Protein AF-0000000069814957 (afdb_homodimer)

Secondary structure (DSSP, 8-state):
---EEE-HHHHHHHHHHHHHSTTS-EEEEEEEEEETTEEEEEEEEEEEESS----HHHHHHHHHHHHHHHHHT-EEEEEEEE-SSTT-----HHHHHHHHHHHHHHS--EEEEE-HHHHTTTTTTTEEEEEEETTEEEEE--/---EEE-HHHHHHHHHHHHHSTTS-EEEEEEEEEETTEEEEEEEEEEEESS----HHHHHHHHHHHHHHHHHT-EEEEEEEE-SSTT-----HHHHHHHHHHHHHHS--EEEEE-HHHHTTTTSTTEEEEEEETTEEEEE--

Solvent-accessible surface area (backbone atoms only — not comparable to full-atom values): 15023 Å² total; per-residue (Å²): 129,65,53,76,44,61,32,48,43,23,51,18,52,51,44,34,53,44,53,74,36,70,80,30,18,36,34,30,38,27,27,26,46,75,54,94,74,23,35,38,33,56,35,60,45,82,71,53,69,41,87,83,64,93,34,73,62,49,53,52,48,51,52,54,48,47,60,57,25,55,76,69,76,37,34,61,34,29,31,36,36,32,49,48,48,56,82,43,65,69,87,48,70,61,58,50,53,52,30,48,56,40,22,75,73,57,77,31,35,29,35,36,34,36,32,56,74,40,45,75,64,67,59,57,81,36,44,45,43,29,36,69,49,99,93,36,79,38,74,56,75,125,130,64,54,76,45,59,32,49,41,22,51,16,52,50,45,34,54,45,51,76,36,71,80,31,17,36,34,31,37,27,27,23,49,76,55,95,71,23,37,36,34,55,36,58,46,81,70,53,69,41,87,82,62,94,34,74,62,49,54,52,50,52,52,53,48,47,60,57,25,54,77,69,76,38,36,61,33,29,31,35,37,33,49,51,48,57,84,43,65,68,89,47,68,62,56,50,53,53,28,49,56,39,22,74,73,54,77,30,33,30,36,36,35,37,30,55,75,40,43,75,64,69,55,60,84,36,45,44,42,27,36,70,48,97,90,37,80,39,74,57,76,128

pLDDT: mean 84.6, std 9.33, range [47.03, 95.38]

Radius of gyration: 20.23 Å; Cα contacts (8 Å, |Δi|>4): 593; chains: 2; bounding box: 37×60×47 Å

InterPro domains:
  IPR005366 ER membrane protein complex subunit 8/9 [PF03665] (4-140)
  IPR005366 ER membrane protein complex subunit 8/9 [PTHR12941] (1-139)
  IPR005366 ER membrane protein complex subunit 8/9 [cd08060] (6-138)

Structure (mmCIF, N/CA/C/O backbone):
data_AF-0000000069814957-model_v1
#
loop_
_entity.id
_entity.type
_entity.pdbx_description
1 polymer 'Neighbor of COX4'
#
loop_
_atom_site.group_PDB
_atom_site.id
_atom_site.type_symbol
_atom_site.label_atom_id
_atom_site.label_alt_id
_atom_site.label_comp_id
_atom_site.label_asym_id
_atom_site.label_entity_id
_atom_site.label_seq_id
_atom_site.pdbx_PDB_ins_code
_atom_site.Cartn_x
_atom_site.Cartn_y
_atom_site.Cartn_z
_atom_site.occupancy
_atom_site.B_iso_or_equiv
_atom_site.auth_seq_id
_atom_site.auth_comp_id
_atom_site.auth_asym_id
_atom_site.auth_atom_id
_atom_site.pdbx_PDB_model_num
ATOM 1 N N . MET A 1 1 ? 4.277 26.844 -4.023 1 64.94 1 MET A N 1
ATOM 2 C CA . MET A 1 1 ? 4.531 25.797 -3.029 1 64.94 1 MET A CA 1
ATOM 3 C C . MET A 1 1 ? 5.414 24.703 -3.604 1 64.94 1 MET A C 1
ATOM 5 O O . MET A 1 1 ? 5.363 24.422 -4.801 1 64.94 1 MET A O 1
ATOM 9 N N . ALA A 1 2 ? 6.34 24.203 -2.689 1 75 2 ALA A N 1
ATOM 10 C CA . ALA A 1 2 ? 7.277 23.188 -3.148 1 75 2 ALA A CA 1
ATOM 11 C C . ALA A 1 2 ? 6.535 21.938 -3.633 1 75 2 ALA A C 1
ATOM 13 O O . ALA A 1 2 ? 5.508 21.562 -3.068 1 75 2 ALA A O 1
ATOM 14 N N . PRO A 1 3 ? 6.957 21.406 -4.777 1 85.81 3 PRO A N 1
ATOM 15 C CA . PRO A 1 3 ? 6.387 20.125 -5.207 1 85.81 3 PRO A CA 1
ATOM 16 C C . PRO A 1 3 ? 6.48 19.047 -4.129 1 85.81 3 PRO A C 1
ATOM 18 O O . PRO A 1 3 ? 7.414 19.047 -3.324 1 85.81 3 PRO A O 1
ATOM 21 N N . VAL A 1 4 ? 5.426 18.312 -4.055 1 88.38 4 VAL A N 1
ATOM 22 C CA . VAL A 1 4 ? 5.371 17.266 -3.039 1 88.38 4 VAL A CA 1
ATOM 23 C C . VAL A 1 4 ? 5.43 15.891 -3.705 1 88.38 4 VAL A C 1
ATOM 25 O O . VAL A 1 4 ? 4.766 15.656 -4.715 1 88.38 4 VAL A O 1
ATOM 28 N N . HIS A 1 5 ? 6.301 15.062 -3.201 1 89.31 5 HIS A N 1
ATOM 29 C CA . HIS A 1 5 ? 6.41 13.68 -3.654 1 89.31 5 HIS A CA 1
ATOM 30 C C . HIS A 1 5 ? 6.113 12.703 -2.521 1 89.31 5 HIS A C 1
ATOM 32 O O . HIS A 1 5 ? 6.707 12.797 -1.444 1 89.31 5 HIS A O 1
ATOM 38 N N . LEU A 1 6 ? 5.141 11.82 -2.762 1 90.5 6 LEU A N 1
ATOM 39 C CA . LEU A 1 6 ? 4.805 10.758 -1.816 1 90.5 6 LEU A CA 1
ATOM 40 C C . LEU A 1 6 ? 5.488 9.453 -2.201 1 90.5 6 LEU A C 1
ATOM 42 O O . LEU A 1 6 ? 5.207 8.891 -3.264 1 90.5 6 LEU A O 1
ATOM 46 N N . GLU A 1 7 ? 6.305 8.969 -1.356 1 89.88 7 GLU A N 1
ATOM 47 C CA . GLU A 1 7 ? 7.008 7.723 -1.642 1 89.88 7 GLU A CA 1
ATOM 48 C C . GLU A 1 7 ? 6.094 6.52 -1.445 1 89.88 7 GLU A C 1
ATOM 50 O O . GLU A 1 7 ? 5.105 6.594 -0.708 1 89.88 7 GLU A O 1
ATOM 55 N N . SER A 1 8 ? 6.523 5.422 -2.016 1 87.69 8 SER A N 1
ATOM 56 C CA . SER A 1 8 ? 5.711 4.211 -2.051 1 87.69 8 SER A CA 1
ATOM 57 C C . SER A 1 8 ? 5.477 3.66 -0.647 1 87.69 8 SER A C 1
ATOM 59 O O . SER A 1 8 ? 4.398 3.139 -0.35 1 87.69 8 SER A O 1
ATOM 61 N N . LEU A 1 9 ? 6.5 3.738 0.172 1 90 9 LEU A N 1
ATOM 62 C CA . LEU A 1 9 ? 6.355 3.227 1.531 1 90 9 LEU A CA 1
ATOM 63 C C . LEU A 1 9 ? 5.25 3.967 2.277 1 90 9 LEU A C 1
ATOM 65 O O . LEU A 1 9 ? 4.379 3.342 2.883 1 90 9 LEU A O 1
ATOM 69 N N . ALA A 1 10 ? 5.332 5.242 2.27 1 91.88 10 ALA A N 1
ATOM 70 C CA . AL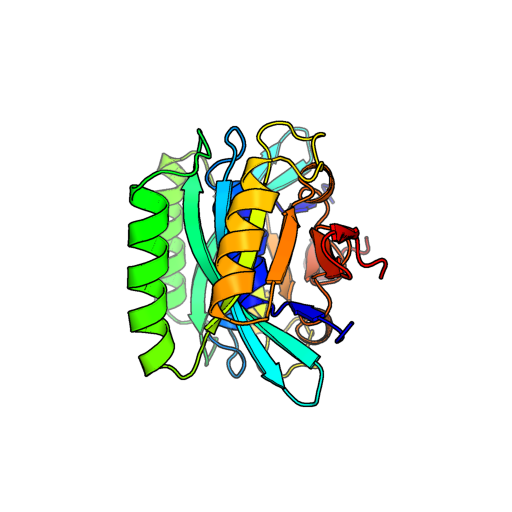A A 1 10 ? 4.301 6.055 2.914 1 91.88 10 ALA A CA 1
ATOM 71 C C . ALA A 1 10 ? 2.926 5.773 2.314 1 91.88 10 ALA A C 1
ATOM 73 O O . ALA A 1 10 ? 1.948 5.59 3.043 1 91.88 10 ALA A O 1
ATOM 74 N N . PHE A 1 11 ? 2.891 5.75 1.042 1 90.44 11 PHE A N 1
ATOM 75 C CA . PHE A 1 11 ? 1.66 5.453 0.317 1 90.44 11 PHE A CA 1
ATOM 76 C C . PHE A 1 11 ? 1.062 4.133 0.781 1 90.44 11 PHE A C 1
ATOM 78 O O . PHE A 1 11 ? -0.113 4.07 1.15 1 90.44 11 PHE A O 1
ATOM 85 N N . ALA A 1 12 ? 1.837 3.086 0.762 1 90.62 12 ALA A N 1
ATOM 86 C CA . ALA A 1 12 ? 1.376 1.743 1.105 1 90.62 12 ALA A CA 1
ATOM 87 C C . ALA A 1 12 ? 0.891 1.683 2.551 1 90.62 12 ALA A C 1
ATOM 89 O O . ALA A 1 12 ? -0.114 1.032 2.848 1 90.62 12 ALA A O 1
ATOM 90 N N . LYS A 1 13 ? 1.58 2.303 3.457 1 92.88 13 LYS A N 1
ATOM 91 C CA . LYS A 1 13 ? 1.188 2.307 4.863 1 92.88 13 LYS A CA 1
ATOM 92 C C . LYS A 1 13 ? -0.167 2.982 5.055 1 92.88 13 LYS A C 1
ATOM 94 O O . LYS A 1 13 ? -0.992 2.521 5.844 1 92.88 13 LYS A O 1
ATOM 99 N N . ILE A 1 14 ? -0.386 4.043 4.328 1 93.38 14 ILE A N 1
ATOM 100 C CA . ILE A 1 14 ? -1.666 4.738 4.41 1 93.38 14 ILE A CA 1
ATOM 101 C C . ILE A 1 14 ? -2.785 3.822 3.92 1 93.38 14 ILE A C 1
ATOM 103 O O . ILE A 1 14 ? -3.793 3.639 4.609 1 93.38 14 ILE A O 1
ATOM 107 N N . ILE A 1 15 ? -2.52 3.285 2.754 1 89.94 15 ILE A N 1
ATOM 108 C CA . ILE A 1 15 ? -3.545 2.428 2.172 1 89.94 15 ILE A CA 1
ATOM 109 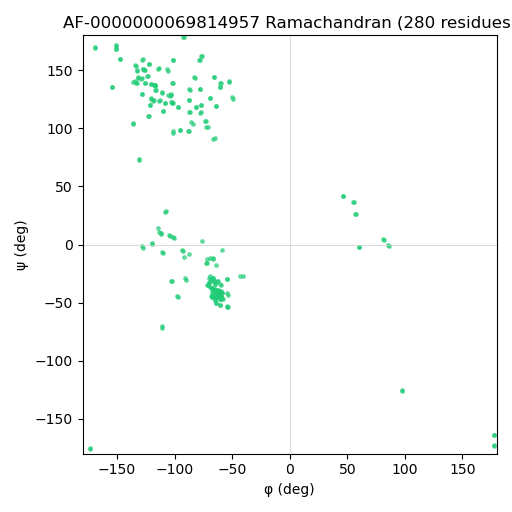C C . ILE A 1 15 ? -3.805 1.235 3.092 1 89.94 15 ILE A C 1
ATOM 111 O O . ILE A 1 15 ? -4.949 0.819 3.271 1 89.94 15 ILE A O 1
ATOM 115 N N . LEU A 1 16 ? -2.754 0.654 3.676 1 91.94 16 LEU A N 1
ATOM 116 C CA . LEU A 1 16 ? -2.893 -0.468 4.598 1 91.94 16 LEU A CA 1
ATOM 117 C C . LEU A 1 16 ? -3.74 -0.078 5.805 1 91.94 16 LEU A C 1
ATOM 119 O O . LEU A 1 16 ? -4.617 -0.837 6.223 1 91.94 16 LEU A O 1
ATOM 123 N N . HIS A 1 17 ? -3.518 1.024 6.375 1 93.75 17 HIS A N 1
ATOM 124 C CA . HIS A 1 17 ? -4.281 1.528 7.508 1 93.75 17 HIS A CA 1
ATOM 125 C C . HIS A 1 17 ? -5.758 1.686 7.156 1 93.75 17 HIS A C 1
ATOM 127 O O . HIS A 1 17 ? -6.629 1.217 7.891 1 93.75 17 HIS A O 1
ATOM 133 N N . VAL A 1 18 ? -6.023 2.287 6.004 1 90.94 18 VAL A N 1
ATOM 134 C CA . VAL A 1 18 ? -7.387 2.518 5.543 1 90.94 18 VAL A CA 1
ATOM 135 C C . VAL A 1 18 ? -8.086 1.181 5.305 1 90.94 18 VAL A C 1
ATOM 137 O O . VAL A 1 18 ? -9.25 1.011 5.668 1 90.94 18 VAL A O 1
ATOM 140 N N . SER A 1 19 ? -7.344 0.275 4.738 1 87.31 19 SER A N 1
ATOM 141 C CA . SER A 1 19 ? -7.906 -1.032 4.414 1 87.31 19 SER A CA 1
ATOM 142 C C . SER A 1 19 ? -8.188 -1.839 5.68 1 87.31 19 SER A C 1
ATOM 144 O O . SER A 1 19 ? -9.109 -2.652 5.707 1 87.31 19 SER A O 1
ATOM 146 N N . LYS A 1 20 ? -7.367 -1.646 6.676 1 89.5 20 LYS A N 1
ATOM 147 C CA . LYS A 1 20 ? -7.547 -2.346 7.945 1 89.5 20 LYS A CA 1
ATOM 148 C C . LYS A 1 20 ? -8.828 -1.896 8.648 1 89.5 20 LYS A C 1
ATOM 150 O O . LYS A 1 20 ? -9.453 -2.676 9.367 1 89.5 20 LYS A O 1
ATOM 155 N N . TYR A 1 21 ? -9.18 -0.656 8.375 1 89.88 21 TYR A N 1
ATOM 156 C CA . TYR A 1 21 ? -10.375 -0.088 8.992 1 89.88 21 TYR A CA 1
ATOM 157 C C . TYR A 1 21 ? -11.266 0.576 7.957 1 89.88 21 TYR A C 1
ATOM 159 O O . TYR A 1 21 ? -11.484 1.789 8 1 89.88 21 TYR A O 1
ATOM 167 N N . PRO A 1 22 ? -11.969 -0.203 7.109 1 83.62 22 PRO A N 1
ATOM 168 C CA . PRO A 1 22 ? -12.703 0.347 5.965 1 83.62 22 PRO A CA 1
ATOM 169 C C . PRO A 1 22 ? -13.953 1.109 6.379 1 83.62 22 PRO A C 1
ATOM 171 O O . PRO A 1 22 ? -14.461 1.94 5.621 1 83.62 22 PRO A O 1
ATOM 174 N N . HIS A 1 23 ? -14.438 0.964 7.574 1 85.94 23 HIS A N 1
ATOM 175 C CA . HIS A 1 23 ? -15.688 1.598 7.988 1 85.94 23 HIS A CA 1
ATOM 176 C C . HIS A 1 23 ? -15.43 2.68 9.031 1 85.94 23 HIS A C 1
ATOM 178 O O . HIS A 1 23 ? -16.375 3.189 9.648 1 85.94 23 HIS A O 1
ATOM 184 N N . ALA A 1 24 ? -14.18 2.969 9.211 1 89.81 24 ALA A N 1
ATOM 185 C CA . ALA A 1 24 ? -13.828 3.977 10.211 1 89.81 24 ALA A CA 1
ATOM 186 C C . ALA A 1 24 ? -12.969 5.074 9.602 1 89.81 24 ALA A C 1
ATOM 188 O O . ALA A 1 24 ? -12.281 4.855 8.602 1 89.81 24 ALA A O 1
ATOM 189 N N . ALA A 1 25 ? -13.125 6.207 10.164 1 91.94 25 ALA A N 1
ATOM 190 C CA . ALA A 1 25 ? -12.133 7.234 9.852 1 91.94 25 ALA A CA 1
ATOM 191 C C . ALA A 1 25 ? -10.758 6.848 10.391 1 91.94 25 ALA A C 1
ATOM 193 O O . ALA A 1 25 ? -10.648 6.223 11.445 1 91.94 25 ALA A O 1
ATOM 194 N N . VAL A 1 26 ? -9.68 7.164 9.695 1 93.69 26 VAL A N 1
ATOM 195 C CA . VAL A 1 26 ? -8.32 6.926 10.156 1 93.69 26 VAL A CA 1
ATOM 196 C C . VAL A 1 26 ? -7.473 8.18 9.938 1 93.69 26 VAL A C 1
ATOM 198 O O . VAL A 1 26 ? -7.797 9.016 9.086 1 93.69 26 VAL A O 1
ATOM 201 N N . ASN A 1 27 ? -6.473 8.297 10.734 1 93.62 27 ASN A N 1
ATOM 202 C CA . ASN A 1 27 ? -5.539 9.398 10.531 1 93.62 27 ASN A CA 1
ATOM 203 C C . ASN A 1 27 ? -4.133 9.031 11 1 93.62 27 ASN A C 1
ATOM 205 O O . ASN A 1 27 ? -3.932 7.992 11.625 1 93.62 27 ASN A O 1
ATOM 209 N N . GLY A 1 28 ? -3.166 9.906 10.617 1 95.06 28 GLY A N 1
ATOM 210 C CA . GLY A 1 28 ? -1.772 9.766 11.008 1 95.06 28 GLY A CA 1
ATOM 211 C C . GLY A 1 28 ? -0.913 10.945 10.602 1 95.06 28 GLY A C 1
ATOM 212 O O . GLY A 1 28 ? -1.428 11.953 10.109 1 95.06 28 GLY A O 1
ATOM 213 N N . VAL A 1 29 ? 0.324 10.75 10.875 1 94.56 29 VAL A N 1
ATOM 214 C CA . VAL A 1 29 ? 1.23 11.844 10.547 1 94.56 29 VAL A CA 1
ATOM 215 C C . VAL A 1 29 ? 2.191 11.406 9.445 1 94.56 29 VAL A C 1
ATOM 217 O O . VAL A 1 29 ? 2.492 10.219 9.312 1 94.56 29 VAL A O 1
ATOM 220 N N . LEU A 1 30 ? 2.615 12.352 8.68 1 94.19 30 LEU A N 1
ATOM 221 C CA . LEU A 1 30 ? 3.543 12.141 7.574 1 94.19 30 LEU A CA 1
ATOM 222 C C . LEU A 1 30 ? 4.957 12.555 7.965 1 94.19 30 LEU A C 1
ATOM 224 O O . LEU A 1 30 ? 5.145 13.57 8.641 1 94.19 30 LEU A O 1
ATOM 228 N N . LEU A 1 31 ? 5.918 11.758 7.562 1 93.44 31 LEU A N 1
ATOM 229 C CA . LEU A 1 31 ? 7.32 12.016 7.867 1 93.44 31 LEU A CA 1
ATOM 230 C C . LEU A 1 31 ? 8.117 12.258 6.594 1 93.44 31 LEU A C 1
ATOM 232 O O . LEU A 1 31 ? 7.969 11.531 5.609 1 93.44 31 LEU A O 1
ATOM 236 N N . GLY A 1 32 ? 8.883 13.266 6.629 1 91.44 32 GLY A N 1
ATOM 237 C CA . GLY A 1 32 ? 9.688 13.602 5.461 1 91.44 32 GLY A CA 1
ATOM 238 C C . GLY A 1 32 ? 10.508 14.859 5.641 1 91.44 32 GLY A C 1
ATOM 239 O O . GLY A 1 32 ? 10.812 15.25 6.77 1 91.44 32 GLY A O 1
ATOM 240 N N . GLY A 1 33 ? 10.961 15.344 4.438 1 86.94 33 GLY A N 1
ATOM 241 C CA . GLY A 1 33 ? 11.773 16.547 4.414 1 86.94 33 GLY A CA 1
ATOM 242 C C . GLY A 1 33 ? 11.977 17.094 3.018 1 86.94 33 GLY A C 1
ATOM 243 O O . GLY A 1 33 ? 11.547 16.5 2.033 1 86.94 33 GLY A O 1
ATOM 244 N N . ILE A 1 34 ? 12.531 18.344 3.059 1 86.31 34 ILE A N 1
ATOM 245 C CA . ILE A 1 34 ? 12.789 19.016 1.795 1 86.31 34 ILE A CA 1
ATOM 246 C C . ILE A 1 34 ? 14.094 18.516 1.188 1 86.31 34 ILE A C 1
ATOM 248 O O . ILE A 1 34 ? 15.141 18.5 1.85 1 86.31 34 ILE A O 1
ATOM 252 N N . VAL A 1 35 ? 14.047 17.938 0.063 1 87.19 35 VAL A N 1
ATOM 253 C CA . VAL A 1 35 ? 15.195 17.5 -0.719 1 87.19 35 VAL A CA 1
ATOM 254 C C . VAL A 1 35 ? 15.18 18.172 -2.086 1 87.19 35 VAL A C 1
ATOM 256 O O . VAL A 1 35 ? 14.266 17.969 -2.883 1 87.19 35 VAL A O 1
ATOM 259 N N . GLY A 1 36 ? 16.234 18.938 -2.41 1 89.62 36 GLY A N 1
ATOM 260 C CA . GLY A 1 36 ? 16.297 19.625 -3.691 1 89.62 36 GLY A CA 1
ATOM 261 C C . GLY A 1 36 ? 15.094 20.516 -3.947 1 89.62 36 GLY A C 1
ATOM 262 O O . GLY A 1 36 ? 14.539 20.531 -5.051 1 89.62 36 GLY A O 1
ATOM 263 N N . GLY A 1 37 ? 14.586 21.141 -2.957 1 86.5 37 GLY A N 1
ATOM 264 C CA . GLY A 1 37 ? 13.492 22.078 -3.107 1 86.5 37 GLY A CA 1
ATOM 265 C C . GLY A 1 37 ? 12.133 21.406 -3.186 1 86.5 37 GLY A C 1
ATOM 266 O O . GLY A 1 37 ? 11.117 22.062 -3.416 1 86.5 37 GLY A O 1
ATOM 267 N N . LYS A 1 38 ? 12.148 20.125 -3.025 1 89.31 38 LYS A N 1
ATOM 268 C CA . LYS A 1 38 ? 10.906 19.344 -3.064 1 89.31 38 LYS A CA 1
ATOM 269 C C . LYS A 1 38 ? 10.641 18.672 -1.727 1 89.31 38 LYS A C 1
ATOM 271 O O . LYS A 1 38 ? 11.562 18.141 -1.097 1 89.31 38 LYS A O 1
ATOM 276 N N . LEU A 1 39 ? 9.406 18.734 -1.313 1 88.81 39 LEU A N 1
ATOM 277 C CA . LEU A 1 39 ? 9.039 17.969 -0.133 1 88.81 39 LEU A CA 1
ATOM 278 C C . LEU A 1 39 ? 8.867 16.484 -0.482 1 88.81 39 LEU A C 1
ATOM 280 O O . LEU A 1 39 ? 8.039 16.141 -1.334 1 88.81 39 LEU A O 1
ATOM 284 N N . VAL A 1 40 ? 9.648 15.719 0.15 1 90.62 40 VAL A N 1
ATOM 285 C CA . VAL A 1 40 ? 9.555 14.273 -0.047 1 90.62 40 VAL A CA 1
ATOM 286 C C . VAL A 1 40 ? 9 13.617 1.213 1 90.62 40 VAL A C 1
ATOM 288 O O . VAL A 1 40 ? 9.609 13.703 2.283 1 90.62 40 VAL A O 1
ATOM 291 N N . ILE A 1 41 ? 7.797 13.016 1.121 1 92.31 41 ILE A N 1
ATOM 292 C CA . ILE A 1 41 ? 7.195 12.242 2.199 1 92.31 41 ILE A CA 1
ATOM 293 C C . ILE A 1 41 ? 7.676 10.797 2.125 1 92.31 41 ILE A C 1
ATOM 295 O O . ILE A 1 41 ? 7.301 10.055 1.215 1 92.31 41 ILE A O 1
ATOM 299 N N . ARG A 1 42 ? 8.398 10.383 3.084 1 90.69 42 ARG A N 1
ATOM 300 C CA . ARG A 1 42 ? 9.117 9.125 2.99 1 90.69 42 ARG A CA 1
ATOM 301 C C . ARG A 1 42 ? 8.406 8.023 3.779 1 90.69 42 ARG A C 1
ATOM 303 O O . ARG A 1 42 ? 8.516 6.844 3.441 1 90.69 42 ARG A O 1
ATOM 310 N N . ASP A 1 43 ? 7.781 8.422 4.805 1 92.75 43 ASP A N 1
ATOM 311 C CA . ASP A 1 43 ? 7.125 7.477 5.707 1 92.75 43 ASP A CA 1
ATOM 312 C C . ASP A 1 43 ? 5.914 8.117 6.383 1 92.75 43 ASP A C 1
ATOM 314 O O . ASP A 1 43 ? 5.629 9.297 6.176 1 92.75 43 ASP A O 1
ATOM 318 N N . CYS A 1 44 ? 5.16 7.309 7.07 1 94.38 44 CYS A N 1
ATOM 319 C CA . CYS A 1 44 ? 4.066 7.828 7.883 1 94.38 44 CYS A CA 1
ATOM 320 C C . CYS A 1 44 ? 3.855 6.969 9.125 1 94.38 44 CYS A C 1
ATOM 322 O O . CYS A 1 44 ? 4.379 5.855 9.211 1 94.38 44 CYS A O 1
ATOM 324 N N . ILE A 1 45 ? 3.227 7.523 10.102 1 93.56 45 ILE A N 1
ATOM 325 C CA . ILE A 1 45 ? 2.883 6.82 11.336 1 93.56 45 ILE A CA 1
ATOM 326 C C . ILE A 1 45 ? 1.372 6.867 11.555 1 93.56 45 ILE A C 1
ATOM 328 O O . ILE A 1 45 ? 0.814 7.93 11.844 1 93.56 45 ILE A O 1
ATOM 332 N N . PRO A 1 46 ? 0.712 5.742 11.422 1 93.38 46 PRO A N 1
ATOM 333 C CA . PRO A 1 46 ? -0.71 5.707 11.766 1 93.38 46 PRO A CA 1
ATOM 334 C C . PRO A 1 46 ? -0.97 6.07 13.227 1 93.38 46 PRO A C 1
ATOM 336 O O . PRO A 1 46 ? -0.216 5.66 14.117 1 93.38 46 PRO A O 1
ATOM 339 N N . LEU A 1 47 ? -2.004 6.859 13.539 1 91.31 47 LEU A N 1
ATOM 340 C CA . LEU A 1 47 ? -2.305 7.266 14.906 1 91.31 47 LEU A CA 1
ATOM 341 C C . LEU A 1 47 ? -3.596 6.617 15.398 1 91.31 47 LEU A C 1
ATOM 343 O O . LEU A 1 47 ? -3.561 5.703 16.219 1 91.31 47 LEU A O 1
ATOM 347 N N . PHE A 1 48 ? -4.754 7.117 14.82 1 88.94 48 PHE A N 1
ATOM 348 C CA . PHE A 1 48 ? -6.02 6.645 15.367 1 88.94 48 PHE A CA 1
ATOM 349 C C . PHE A 1 48 ? -6.918 6.102 14.258 1 88.94 48 PHE A C 1
ATOM 351 O O . PHE A 1 48 ? -6.68 6.359 13.078 1 88.94 48 PHE A O 1
ATOM 358 N N . HIS A 1 49 ? -7.848 5.324 14.625 1 89.81 49 HIS A N 1
ATOM 359 C CA . HIS A 1 49 ? -8.977 4.898 13.812 1 89.81 49 HIS A CA 1
ATOM 360 C C . HIS A 1 49 ? -10.297 5.105 14.547 1 89.81 49 HIS A C 1
ATOM 362 O O . HIS A 1 49 ? -10.367 4.938 15.766 1 89.81 49 HIS A O 1
ATOM 368 N N . GLY A 1 50 ? -11.32 5.512 13.781 1 81.75 50 GLY A N 1
ATOM 369 C CA . GLY A 1 50 ? -12.602 5.812 14.398 1 81.75 50 GLY A CA 1
ATOM 370 C C . GLY A 1 50 ? -12.805 7.289 14.664 1 81.75 50 GLY A C 1
ATOM 371 O O . GLY A 1 50 ? -12.664 8.117 13.758 1 81.75 50 GLY A O 1
ATOM 372 N N . CYS A 1 51 ? -13.109 7.621 15.922 1 73.38 51 CYS A N 1
ATOM 373 C CA . CYS A 1 51 ? -13.375 9.016 16.266 1 73.38 51 CYS A CA 1
ATOM 374 C C . CYS A 1 51 ? -12.086 9.828 16.266 1 73.38 51 CYS A C 1
ATOM 376 O O . CYS A 1 51 ? -11.219 9.617 17.125 1 73.38 51 CYS A O 1
ATOM 378 N N . LEU A 1 52 ? -11.984 10.641 15.211 1 71.62 52 LEU A N 1
ATOM 379 C CA . LEU A 1 52 ? -10.805 11.484 15.094 1 71.62 52 LEU A CA 1
ATOM 380 C C . LEU A 1 52 ? -10.992 12.781 15.875 1 71.62 52 LEU A C 1
ATOM 382 O O . LEU A 1 52 ? -12.016 13.461 15.734 1 71.62 52 LEU A O 1
ATOM 386 N N . THR A 1 53 ? -10.359 12.945 17.031 1 70.69 53 THR A N 1
ATOM 387 C CA . THR A 1 53 ? -10.445 14.188 17.797 1 70.69 53 THR A CA 1
ATOM 388 C C . THR A 1 53 ? -9.055 14.648 18.234 1 70.69 53 THR A C 1
ATOM 390 O O . THR A 1 53 ? -8.102 13.859 18.234 1 70.69 53 THR A O 1
ATOM 393 N N . LEU A 1 54 ? -8.992 15.992 18.203 1 69.44 54 LEU A N 1
ATOM 394 C CA . LEU A 1 54 ? -7.789 16.531 18.828 1 69.44 54 LEU A CA 1
ATOM 395 C C . LEU A 1 54 ? -7.789 16.266 20.328 1 69.44 54 LEU A C 1
ATOM 397 O O . LEU A 1 54 ? -8.562 16.875 21.062 1 69.44 54 LEU A O 1
ATOM 401 N N . THR A 1 55 ? -7.219 15.18 20.594 1 72.62 55 THR A N 1
ATOM 402 C CA . THR A 1 55 ? -7.184 14.797 22 1 72.62 55 THR A CA 1
ATOM 403 C C . THR A 1 55 ? -5.777 14.969 22.578 1 72.62 55 THR A C 1
ATOM 405 O O . THR A 1 55 ? -4.805 15.078 21.828 1 72.62 55 THR A O 1
ATOM 408 N N . PRO A 1 56 ? -5.77 15.234 23.891 1 75.19 56 PRO A N 1
ATOM 409 C CA . PRO A 1 56 ? -4.453 15.227 24.516 1 75.19 56 PRO A CA 1
ATOM 410 C C . PRO A 1 56 ? -3.578 14.07 24.062 1 75.19 56 PRO A C 1
ATOM 412 O O . PRO A 1 56 ? -2.359 14.219 23.938 1 75.19 56 PRO A O 1
ATOM 415 N N . MET A 1 57 ? -4.238 13.07 23.688 1 72 57 MET A N 1
ATOM 416 C CA . MET A 1 57 ? -3.51 11.891 23.219 1 72 57 MET A CA 1
ATOM 417 C C . MET A 1 57 ? -2.816 12.172 21.891 1 72 57 MET A C 1
ATOM 419 O O . MET A 1 57 ? -1.689 11.727 21.672 1 72 57 MET A O 1
ATOM 423 N N . LEU A 1 58 ? -3.496 12.906 21.141 1 78.31 58 LEU A N 1
ATOM 424 C CA . LEU A 1 58 ? -2.895 13.266 19.859 1 78.31 58 LEU A CA 1
ATOM 425 C C . LEU A 1 58 ? -1.676 14.164 20.062 1 78.31 58 LEU A C 1
ATOM 427 O O . LEU A 1 58 ? -0.644 13.969 19.422 1 78.31 58 LEU A O 1
ATOM 431 N N . GLU A 1 59 ? -1.833 15.047 20.969 1 81.88 59 GLU A N 1
ATOM 432 C CA . GLU A 1 59 ? -0.723 15.953 21.25 1 81.88 59 GLU A CA 1
ATOM 433 C C . GLU A 1 59 ? 0.487 15.195 21.797 1 81.88 59 GLU A C 1
ATOM 435 O O . GLU A 1 59 ? 1.623 15.469 21.406 1 81.88 59 GLU A O 1
ATOM 440 N N . VAL A 1 60 ? 0.217 14.336 22.703 1 81.62 60 VAL A N 1
ATOM 441 C CA . VAL A 1 60 ? 1.291 13.516 23.25 1 81.62 60 VAL A CA 1
ATOM 442 C C . VAL A 1 60 ? 1.921 12.68 22.141 1 81.62 60 VAL A C 1
ATOM 444 O O . VAL A 1 60 ? 3.145 12.555 22.078 1 81.62 60 VAL A O 1
ATOM 447 N N . ALA A 1 61 ? 1.044 12.156 21.328 1 83.12 61 ALA A N 1
ATOM 448 C CA . ALA A 1 61 ? 1.539 11.352 20.219 1 83.12 61 ALA A CA 1
ATOM 449 C C . ALA A 1 61 ? 2.443 12.172 19.297 1 83.12 61 ALA A C 1
ATOM 451 O O . ALA A 1 61 ? 3.527 11.719 18.922 1 83.12 61 ALA A O 1
ATOM 452 N N . LEU A 1 62 ? 2.055 13.367 19.016 1 84.88 62 LEU A N 1
ATOM 453 C CA . LEU A 1 62 ? 2.83 14.242 18.141 1 84.88 62 LEU A CA 1
ATOM 454 C C . LEU A 1 62 ? 4.191 14.555 18.766 1 84.88 62 LEU A C 1
ATOM 456 O O . LEU A 1 62 ? 5.215 14.508 18.078 1 84.88 62 LEU A O 1
ATOM 460 N N . THR A 1 63 ? 4.172 14.812 20 1 84.62 63 THR A N 1
ATOM 461 C CA . THR A 1 63 ? 5.418 15.133 20.688 1 84.62 63 THR A CA 1
ATOM 462 C C . THR A 1 63 ? 6.359 13.938 20.688 1 84.62 63 THR A C 1
ATOM 464 O O . THR A 1 63 ? 7.562 14.078 20.469 1 84.62 63 THR A O 1
ATOM 467 N N . GLN A 1 64 ? 5.824 12.805 21.031 1 85 64 GLN A N 1
ATOM 468 C CA . GLN A 1 64 ? 6.633 11.594 21.062 1 85 64 GLN A CA 1
ATOM 469 C C . GLN A 1 64 ? 7.238 11.297 19.688 1 85 64 GLN A C 1
ATOM 471 O O . GLN A 1 64 ? 8.414 10.93 19.594 1 85 64 GLN A O 1
ATOM 476 N N . ILE A 1 65 ? 6.484 11.469 18.688 1 87.25 65 ILE A N 1
ATOM 477 C CA . ILE A 1 65 ? 6.953 11.211 17.328 1 87.25 65 ILE A CA 1
ATOM 478 C C . ILE A 1 65 ? 8.031 12.234 16.953 1 87.25 65 ILE A C 1
ATOM 480 O O . ILE A 1 65 ? 9.008 11.891 16.297 1 87.25 65 ILE A O 1
ATOM 484 N N . GLU A 1 66 ? 7.828 13.414 17.391 1 85.12 66 GLU A N 1
ATOM 485 C CA . GLU A 1 66 ? 8.82 14.445 17.125 1 85.12 66 GLU A CA 1
ATOM 486 C C . GLU A 1 66 ? 10.18 14.07 17.703 1 85.12 66 GLU A C 1
ATOM 488 O O . GLU A 1 66 ? 11.211 14.25 17.062 1 85.12 66 GLU A O 1
ATOM 493 N N . VAL A 1 67 ? 10.172 13.609 18.906 1 83.75 67 VAL A N 1
ATOM 494 C CA . VAL A 1 67 ? 11.406 13.219 19.578 1 83.75 67 VAL A CA 1
ATOM 495 C C . VAL A 1 67 ? 12.07 12.07 18.812 1 83.75 67 VAL A C 1
ATOM 497 O O . VAL A 1 67 ? 13.281 12.086 18.594 1 83.75 67 VAL A O 1
ATOM 500 N N . TYR A 1 68 ? 11.289 11.148 18.406 1 79.81 68 TYR A N 1
ATOM 501 C CA . TYR A 1 68 ? 11.781 10 17.656 1 79.81 68 TYR A CA 1
ATOM 502 C C . TYR A 1 68 ? 12.359 10.43 16.312 1 79.81 68 TYR A C 1
ATOM 504 O O . TYR A 1 68 ? 13.414 9.938 15.898 1 79.81 68 TYR A O 1
ATOM 512 N N . CYS A 1 69 ? 11.672 11.297 15.578 1 82 69 CYS A N 1
ATOM 513 C CA . CYS A 1 69 ? 12.078 11.742 14.25 1 82 69 CYS A CA 1
ATOM 514 C C . CYS A 1 69 ? 13.375 12.539 14.312 1 82 69 CYS A C 1
ATOM 516 O O . CYS A 1 69 ? 14.195 12.477 13.398 1 82 69 CYS A O 1
ATOM 518 N N . ASP A 1 70 ? 13.562 13.18 15.32 1 80.69 70 ASP A N 1
ATOM 519 C CA . ASP A 1 70 ? 14.781 13.977 15.492 1 80.69 70 ASP A CA 1
ATOM 520 C C . ASP A 1 70 ? 16.016 13.094 15.43 1 80.69 70 ASP A C 1
ATOM 522 O O . ASP A 1 70 ? 17.031 13.477 14.852 1 80.69 70 ASP A O 1
ATOM 526 N N . VAL A 1 71 ? 15.891 11.953 15.906 1 79.81 71 VAL A N 1
ATOM 527 C CA . VAL A 1 71 ? 17 11.016 15.914 1 79.81 71 VAL A CA 1
ATOM 528 C C . VAL A 1 71 ? 17.328 10.578 14.484 1 79.81 71 VAL A C 1
ATOM 530 O O . VAL A 1 71 ? 18.484 10.359 14.141 1 79.81 71 VAL A O 1
ATOM 533 N N . MET A 1 72 ? 16.328 10.555 13.594 1 74.44 72 MET A N 1
ATOM 534 C CA . MET A 1 72 ? 16.5 10.055 12.227 1 74.44 72 MET A CA 1
ATOM 535 C C . MET A 1 72 ? 16.641 11.211 11.242 1 74.44 72 MET A C 1
ATOM 537 O O . MET A 1 72 ? 16.703 11 10.031 1 74.44 72 MET A O 1
ATOM 541 N N . ASN A 1 73 ? 16.719 12.406 11.742 1 78.62 73 ASN A N 1
ATOM 542 C CA . ASN A 1 73 ? 16.781 13.602 10.922 1 78.62 73 ASN A CA 1
ATOM 543 C C . ASN A 1 73 ? 15.586 13.703 9.984 1 78.62 73 ASN A C 1
ATOM 545 O O . ASN A 1 73 ? 15.727 14.07 8.82 1 78.62 73 ASN A O 1
ATOM 549 N N . TRP A 1 74 ? 14.562 13.062 10.469 1 80.5 74 TRP A N 1
ATOM 550 C CA . TRP A 1 74 ? 13.266 13.25 9.828 1 80.5 74 TRP A CA 1
ATOM 551 C C . TRP A 1 74 ? 12.398 14.227 10.625 1 80.5 74 TRP A C 1
ATOM 553 O O . TRP A 1 74 ? 12.734 14.578 11.758 1 80.5 74 TRP A O 1
ATOM 563 N N . LYS A 1 75 ? 11.383 14.82 9.938 1 88.69 75 LYS A N 1
ATOM 564 C CA . LYS A 1 75 ? 10.422 15.688 10.617 1 88.69 75 LYS A CA 1
ATOM 565 C C . LYS A 1 75 ? 8.992 15.328 10.234 1 88.69 75 LYS A C 1
ATOM 567 O O . LYS A 1 75 ? 8.75 14.797 9.148 1 88.69 75 LYS A O 1
ATOM 572 N N . ILE A 1 76 ? 8.156 15.586 11.219 1 92.12 76 ILE A N 1
ATOM 573 C CA . ILE A 1 76 ? 6.742 15.57 10.852 1 92.12 76 ILE A CA 1
ATOM 574 C C . ILE A 1 76 ? 6.461 16.688 9.836 1 92.12 76 ILE A C 1
ATOM 576 O O . ILE A 1 76 ? 6.688 17.859 10.117 1 92.12 76 ILE A O 1
ATOM 580 N N . CYS A 1 77 ? 6.023 16.266 8.727 1 92.19 77 CYS A N 1
ATOM 581 C CA . CYS A 1 77 ? 5.863 17.281 7.684 1 92.19 77 CYS A CA 1
ATOM 582 C C . CYS A 1 77 ? 4.41 17.375 7.238 1 92.19 77 CYS A C 1
ATOM 584 O O . CYS A 1 77 ? 4.078 18.188 6.359 1 92.19 77 CYS A O 1
ATOM 586 N N . GLY A 1 78 ? 3.562 16.562 7.859 1 94.31 78 GLY A N 1
ATOM 587 C CA . GLY A 1 78 ? 2.164 16.641 7.473 1 94.31 78 GLY A CA 1
ATOM 588 C C . GLY A 1 78 ? 1.282 15.641 8.195 1 94.31 78 GLY A C 1
ATOM 589 O O . GLY A 1 78 ? 1.712 15.016 9.164 1 94.31 78 GLY A O 1
ATOM 590 N N . TYR A 1 79 ? 0.045 15.688 7.664 1 95.25 79 TYR A N 1
ATOM 591 C CA . TYR A 1 79 ? -1.054 14.906 8.227 1 95.25 79 TYR A CA 1
ATOM 592 C C . TYR A 1 79 ? -1.825 14.18 7.133 1 95.25 79 TYR A C 1
ATOM 594 O O . TYR A 1 79 ? -1.963 14.695 6.02 1 95.25 79 TYR A O 1
ATOM 602 N N . TYR A 1 80 ? -2.193 12.945 7.402 1 95.31 80 TYR A N 1
ATOM 603 C CA . TYR A 1 80 ? -3.121 12.328 6.465 1 95.31 80 TYR A CA 1
ATOM 604 C C . TYR A 1 80 ? -4.395 11.875 7.176 1 95.31 80 TYR A C 1
ATOM 606 O O . TYR A 1 80 ? -4.371 11.578 8.375 1 95.31 80 TYR A O 1
ATOM 614 N N . GLN A 1 81 ? -5.484 11.789 6.352 1 94.44 81 GLN A N 1
ATOM 615 C CA . GLN A 1 81 ? -6.785 11.422 6.898 1 94.44 81 GLN A CA 1
ATOM 616 C C . GLN A 1 81 ? -7.668 10.773 5.832 1 94.44 81 GLN A C 1
ATOM 618 O O . GLN A 1 81 ? -7.672 11.203 4.68 1 94.44 81 GLN A O 1
ATOM 623 N N . ALA A 1 82 ? -8.312 9.688 6.242 1 92.81 82 ALA A N 1
ATOM 624 C CA . ALA A 1 82 ? -9.438 9.133 5.492 1 92.81 82 ALA A CA 1
ATOM 625 C C . ALA A 1 82 ? -10.742 9.258 6.281 1 92.81 82 ALA A C 1
ATOM 627 O O . ALA A 1 82 ? -10.828 8.797 7.422 1 92.81 82 ALA A O 1
ATOM 628 N N . ASN A 1 83 ? -11.672 9.875 5.68 1 89.75 83 ASN A N 1
ATOM 629 C CA . ASN A 1 83 ? -12.953 10.086 6.359 1 89.75 83 ASN A CA 1
ATOM 630 C C . ASN A 1 83 ? -13.812 8.828 6.34 1 89.75 83 ASN A C 1
ATOM 632 O O . ASN A 1 83 ? -13.617 7.953 5.496 1 89.75 83 ASN A O 1
ATOM 636 N N . GLU A 1 84 ? -14.75 8.758 7.262 1 81.5 84 GLU A N 1
ATOM 637 C CA . GLU A 1 84 ? -15.609 7.586 7.441 1 81.5 84 GLU A CA 1
ATOM 638 C C . GLU A 1 84 ? -16.438 7.316 6.191 1 81.5 84 GLU A C 1
ATOM 640 O O . GLU A 1 84 ? -16.594 6.168 5.777 1 81.5 84 GLU A O 1
ATOM 645 N N . THR A 1 85 ? -16.938 8.406 5.703 1 75.62 85 THR A N 1
ATOM 646 C CA . THR A 1 85 ? -17.812 8.211 4.559 1 75.62 85 THR A CA 1
ATOM 647 C C . THR A 1 85 ? -17.016 8.172 3.258 1 75.62 85 THR A C 1
ATOM 649 O O . THR A 1 85 ? -16.094 8.977 3.064 1 75.62 85 THR A O 1
ATOM 652 N N . LEU A 1 86 ? -17.297 7.25 2.471 1 65.38 86 LEU A N 1
ATOM 653 C CA . LEU A 1 86 ? -16.594 7.008 1.212 1 65.38 86 LEU A CA 1
ATOM 654 C C . LEU A 1 86 ? -16.594 8.258 0.341 1 65.38 86 LEU A C 1
ATOM 656 O O . LEU A 1 86 ? -15.633 8.523 -0.376 1 65.38 86 LEU A O 1
ATOM 660 N N . ASN A 1 87 ? -17.641 9.016 0.526 1 68.56 87 ASN A N 1
ATOM 661 C CA . ASN A 1 87 ? -17.766 10.141 -0.4 1 68.56 87 ASN A CA 1
ATOM 662 C C . ASN A 1 87 ? -17.375 11.453 0.261 1 68.56 87 ASN A C 1
ATOM 664 O O . ASN A 1 87 ? -17.438 12.516 -0.365 1 68.56 87 ASN A O 1
ATOM 668 N N . SER A 1 88 ? -16.891 11.273 1.395 1 75.12 88 SER A N 1
ATOM 669 C CA . SER A 1 88 ? -16.484 12.516 2.039 1 75.12 88 SER A CA 1
ATOM 670 C C . SER A 1 88 ? -14.977 12.719 1.955 1 75.12 88 SER A C 1
ATOM 672 O O . SER A 1 88 ? -14.219 12.102 2.707 1 75.12 88 SER A O 1
ATOM 674 N N . ASN A 1 89 ? -14.586 13.445 1.014 1 78.06 89 ASN A N 1
ATOM 675 C CA . ASN A 1 89 ? -13.18 13.789 0.817 1 78.06 89 ASN A CA 1
ATOM 676 C C . ASN A 1 89 ? -12.914 15.25 1.182 1 78.06 89 ASN A C 1
ATOM 678 O O . ASN A 1 89 ? -12 15.8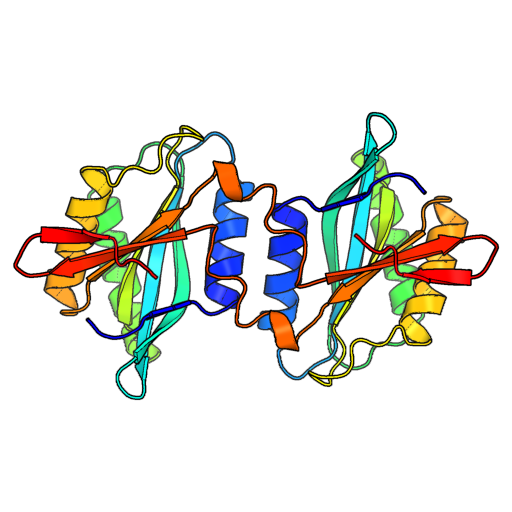67 0.635 1 78.06 89 ASN A O 1
ATOM 682 N N . GLU A 1 90 ? -13.727 15.633 2.066 1 85.06 90 GLU A N 1
ATOM 683 C CA . GLU A 1 90 ? -13.609 17.031 2.455 1 85.06 90 GLU A CA 1
ATOM 684 C C . GLU A 1 90 ? -12.516 17.234 3.5 1 85.06 90 GLU A C 1
ATOM 686 O O . GLU A 1 90 ? -12.289 16.359 4.344 1 85.06 90 GLU A O 1
ATOM 691 N N . LEU A 1 91 ? -11.875 18.297 3.4 1 90.75 91 LEU A N 1
ATOM 692 C CA . LEU A 1 91 ? -10.969 18.766 4.445 1 90.75 91 LEU A CA 1
ATOM 693 C C . LEU A 1 91 ? -11.75 19.266 5.656 1 90.75 91 LEU A C 1
ATOM 695 O O . LEU A 1 91 ? -12.289 20.375 5.641 1 90.75 91 LEU A O 1
ATOM 699 N N . ASN A 1 92 ? -11.859 18.469 6.703 1 88.25 92 ASN A N 1
ATOM 700 C CA . ASN A 1 92 ? -12.688 18.844 7.848 1 88.25 92 ASN A CA 1
ATOM 701 C C . ASN A 1 92 ? -11.875 19.578 8.914 1 88.25 92 ASN A C 1
ATOM 703 O O . ASN A 1 92 ? -10.672 19.797 8.75 1 88.25 92 ASN A O 1
ATOM 707 N N . LEU A 1 93 ? -12.57 19.984 9.977 1 87.75 93 LEU A N 1
ATOM 708 C CA . LEU A 1 93 ? -11.984 20.844 11.008 1 87.75 93 LEU A CA 1
ATOM 709 C C . LEU A 1 93 ? -10.867 20.109 11.75 1 87.75 93 LEU A C 1
ATOM 711 O O . LEU A 1 93 ? -9.859 20.703 12.109 1 87.75 93 LEU A O 1
ATOM 715 N N . VAL A 1 94 ? -11.062 18.891 11.984 1 87.19 94 VAL A N 1
ATOM 716 C CA . VAL A 1 94 ? -10.055 18.109 12.703 1 87.19 94 VAL A CA 1
ATOM 717 C C . VAL A 1 94 ? -8.742 18.109 11.914 1 87.19 94 VAL A C 1
ATOM 719 O O . VAL A 1 94 ? -7.676 18.359 12.477 1 87.19 94 VAL A O 1
ATOM 722 N N . ALA A 1 95 ? -8.867 17.859 10.656 1 91.56 95 ALA A N 1
ATOM 723 C CA . ALA A 1 95 ? -7.688 17.828 9.797 1 91.56 95 ALA A CA 1
ATOM 724 C C . ALA A 1 95 ? -6.977 19.172 9.789 1 91.56 95 ALA A C 1
ATOM 726 O O . ALA A 1 95 ? -5.75 19.234 9.906 1 91.56 95 ALA A O 1
ATOM 727 N N . THR A 1 96 ? -7.742 20.203 9.719 1 92.25 96 THR A N 1
ATOM 728 C CA . THR A 1 96 ? -7.133 21.531 9.641 1 92.25 96 THR A CA 1
ATOM 729 C C . THR A 1 96 ? -6.492 21.922 10.969 1 92.25 96 THR A C 1
ATOM 731 O O . THR A 1 96 ? -5.434 22.547 10.992 1 92.25 96 THR A O 1
ATOM 734 N N . ARG A 1 97 ? -7.066 21.531 12.062 1 90.19 97 ARG A N 1
ATOM 735 C CA . ARG A 1 97 ? -6.508 21.844 13.367 1 90.19 97 ARG A CA 1
ATOM 736 C C . ARG A 1 97 ? -5.184 21.109 13.586 1 90.19 97 ARG A C 1
ATOM 738 O O . ARG A 1 97 ? -4.219 21.703 14.078 1 90.19 97 ARG A O 1
ATOM 745 N N . ILE A 1 98 ? -5.203 19.938 13.258 1 89.81 98 ILE A N 1
ATOM 746 C CA . ILE A 1 98 ? -3.982 19.156 13.414 1 89.81 98 ILE A CA 1
ATOM 747 C C . ILE A 1 98 ? -2.914 19.656 12.453 1 89.81 98 ILE A C 1
ATOM 749 O O . ILE A 1 98 ? -1.747 19.797 12.828 1 89.81 98 ILE A O 1
ATOM 753 N N . GLY A 1 99 ? -3.342 19.922 11.203 1 92.25 99 GLY A N 1
ATOM 754 C CA . GLY A 1 99 ? -2.432 20.531 10.234 1 92.25 99 GLY A CA 1
ATOM 755 C C . GLY A 1 99 ? -1.8 21.812 10.734 1 92.25 99 GLY A C 1
ATOM 756 O O . GLY A 1 99 ? -0.6 22.031 10.555 1 92.25 99 GLY A O 1
ATOM 757 N N . ASP A 1 100 ? -2.578 22.609 11.336 1 91.38 100 ASP A N 1
ATOM 758 C CA . ASP A 1 100 ? -2.088 23.859 11.883 1 91.38 100 ASP A CA 1
ATOM 759 C C . ASP A 1 100 ? -1.027 23.625 12.953 1 91.38 100 ASP A C 1
ATOM 761 O O . ASP A 1 100 ? -0.013 24.312 13 1 91.38 100 ASP A O 1
ATOM 765 N N . LYS A 1 101 ? -1.285 22.641 13.828 1 87.88 101 LYS A N 1
ATOM 766 C CA . LYS A 1 101 ? -0.325 22.312 14.875 1 87.88 101 LYS A CA 1
ATOM 767 C C . LYS A 1 101 ? 1.005 21.859 14.281 1 87.88 101 LYS A C 1
ATOM 769 O O . LYS A 1 101 ? 2.07 22.266 14.758 1 87.88 101 LYS A O 1
ATOM 774 N N . ILE A 1 102 ? 0.92 21.109 13.281 1 89.25 102 ILE A N 1
ATOM 775 C CA . ILE A 1 102 ? 2.125 20.609 12.625 1 89.25 102 ILE A CA 1
ATOM 776 C C . ILE A 1 102 ? 2.865 21.766 11.953 1 89.25 102 ILE A C 1
ATOM 778 O O . ILE A 1 102 ? 4.09 21.875 12.062 1 89.25 102 ILE A O 1
ATOM 782 N N . PHE A 1 103 ? 2.143 22.562 11.32 1 89.44 103 PHE A N 1
ATOM 783 C CA . PHE A 1 103 ? 2.713 23.703 10.625 1 89.44 103 PHE A CA 1
ATOM 784 C C . PHE A 1 103 ? 3.443 24.625 11.594 1 89.44 103 PHE A C 1
ATOM 786 O O . PHE A 1 103 ? 4.512 25.156 11.273 1 89.44 103 PHE A O 1
ATOM 793 N N . GLU A 1 104 ? 2.904 24.812 12.68 1 86.06 104 GLU A N 1
ATOM 794 C CA . GLU A 1 104 ? 3.492 25.688 13.695 1 86.06 104 GLU A CA 1
ATOM 795 C C . GLU A 1 104 ? 4.84 25.141 14.164 1 86.06 104 GLU A C 1
ATOM 797 O O . GLU A 1 104 ? 5.73 25.922 14.523 1 86.06 104 GLU A O 1
ATOM 802 N N . ASN A 1 105 ? 4.98 23.828 14.148 1 80 105 ASN A N 1
ATOM 803 C CA . ASN A 1 105 ? 6.184 23.203 14.68 1 80 105 ASN A CA 1
ATOM 804 C C . ASN A 1 105 ? 7.25 23.016 13.609 1 80 105 ASN A C 1
ATOM 806 O O . ASN A 1 105 ? 8.445 22.969 13.914 1 80 105 ASN A O 1
ATOM 810 N N . SER A 1 106 ? 6.992 22.844 12.367 1 76.62 106 SER A N 1
ATOM 811 C CA . SER A 1 106 ? 7.98 22.469 11.359 1 76.62 106 SER A CA 1
ATOM 812 C C . SER A 1 106 ? 7.953 23.422 10.172 1 76.62 106 SER A C 1
ATOM 814 O O . SER A 1 106 ? 8.812 23.344 9.289 1 76.62 106 SER A O 1
ATOM 816 N N . SER A 1 107 ? 7.098 24.375 10.125 1 75.88 107 SER A N 1
ATOM 817 C CA . SER A 1 107 ? 6.906 25.312 9.023 1 75.88 107 SER A CA 1
ATOM 818 C C . SER A 1 107 ? 6.523 24.578 7.738 1 75.88 107 SER A C 1
ATOM 820 O O . SER A 1 107 ? 6.52 25.172 6.656 1 75.88 107 SER A O 1
ATOM 822 N N . GLN A 1 108 ? 6.5 23.312 7.926 1 76.56 108 GLN A N 1
ATOM 823 C CA . GLN A 1 108 ? 5.945 22.5 6.848 1 76.56 108 GLN A CA 1
ATOM 824 C C . GLN A 1 108 ? 4.582 21.938 7.234 1 76.56 108 GLN A C 1
ATOM 826 O O . GLN A 1 108 ? 4.367 21.547 8.383 1 76.56 108 GLN A O 1
ATOM 831 N N . GLY A 1 109 ? 3.578 22.25 6.449 1 81.94 109 GLY A N 1
ATOM 832 C CA . GLY A 1 109 ? 2.262 21.719 6.758 1 81.94 109 GLY A CA 1
ATOM 833 C C . GLY A 1 109 ? 1.522 21.203 5.535 1 81.94 109 GLY A C 1
ATOM 834 O O . GLY A 1 109 ? 1.113 22 4.68 1 81.94 109 GLY A O 1
ATOM 835 N N . ASN A 1 110 ? 1.485 19.969 5.426 1 91.38 110 ASN A N 1
ATOM 836 C CA . ASN A 1 110 ? 0.748 19.297 4.363 1 91.38 110 ASN A CA 1
ATOM 837 C C . ASN A 1 110 ? -0.325 18.375 4.926 1 91.38 110 ASN A C 1
ATOM 839 O O . ASN A 1 110 ? -0.118 17.734 5.957 1 91.38 110 ASN A O 1
ATOM 843 N N . ILE A 1 111 ? -1.479 18.453 4.246 1 94.25 111 ILE A N 1
ATOM 844 C CA . ILE A 1 111 ? -2.547 17.516 4.605 1 94.25 111 ILE A CA 1
ATOM 845 C C . ILE A 1 111 ? -2.914 16.672 3.398 1 94.25 111 ILE A C 1
ATOM 847 O O . ILE A 1 111 ? -3.162 17.188 2.309 1 94.25 111 ILE A O 1
ATOM 851 N N . ILE A 1 112 ? -2.859 15.414 3.627 1 93 112 ILE A N 1
ATOM 852 C CA . ILE A 1 112 ? -3.332 14.477 2.617 1 93 112 ILE A CA 1
ATOM 853 C C . ILE A 1 112 ? -4.707 13.938 3.012 1 93 112 ILE A C 1
ATOM 855 O O . ILE A 1 112 ? -4.875 13.383 4.102 1 93 112 ILE A O 1
ATOM 859 N N . ILE A 1 113 ? -5.707 14.117 2.156 1 93.12 113 ILE A N 1
ATOM 860 C CA . ILE A 1 113 ? -7.008 13.477 2.316 1 93.12 113 ILE A CA 1
ATOM 861 C C . ILE A 1 113 ? -7.121 12.297 1.359 1 93.12 113 ILE A C 1
ATOM 863 O O . ILE A 1 113 ? -6.934 12.445 0.15 1 93.12 113 ILE A O 1
ATOM 867 N N . VAL A 1 114 ? -7.363 11.188 1.951 1 90.81 114 VAL A N 1
ATOM 868 C CA . VAL A 1 114 ? -7.492 9.969 1.154 1 90.81 114 VAL A CA 1
ATOM 869 C C . VAL A 1 114 ? -8.867 9.93 0.492 1 90.81 114 VAL A C 1
ATOM 871 O O . VAL A 1 114 ? -9.891 10.156 1.149 1 90.81 114 VAL A O 1
ATOM 874 N N . ARG A 1 115 ? -8.82 9.594 -0.796 1 86.06 115 ARG A N 1
ATOM 875 C CA . ARG A 1 115 ? -10.062 9.422 -1.542 1 86.06 115 ARG A CA 1
ATOM 876 C C . ARG A 1 115 ? -10.484 7.957 -1.572 1 86.06 115 ARG A C 1
ATOM 878 O O . ARG A 1 115 ? -10.086 7.211 -2.465 1 86.06 115 ARG A O 1
ATOM 885 N N . ASN A 1 116 ? -11.367 7.691 -0.71 1 79.5 116 ASN A N 1
ATOM 886 C CA . ASN A 1 116 ? -11.781 6.301 -0.534 1 79.5 116 ASN A CA 1
ATOM 887 C C . ASN A 1 116 ? -12.469 5.758 -1.782 1 79.5 116 ASN A C 1
ATOM 889 O O . ASN A 1 116 ? -12.375 4.566 -2.078 1 79.5 116 ASN A O 1
ATOM 893 N N . ASP A 1 117 ? -13.141 6.609 -2.398 1 77.69 117 ASP A N 1
ATOM 894 C CA . ASP A 1 117 ? -13.875 6.203 -3.59 1 77.69 117 ASP A CA 1
ATOM 895 C C . ASP A 1 117 ? -12.922 5.812 -4.719 1 77.69 117 ASP A C 1
ATOM 897 O O . ASP A 1 117 ? -13.32 5.145 -5.672 1 77.69 117 ASP A O 1
ATOM 901 N N . ARG A 1 118 ? -11.695 6.105 -4.555 1 74.88 118 ARG A N 1
ATOM 902 C CA . ARG A 1 118 ? -10.727 5.844 -5.613 1 74.88 118 ARG A CA 1
ATOM 903 C C . ARG A 1 118 ? -9.766 4.727 -5.211 1 74.88 118 ARG A C 1
ATOM 905 O O . ARG A 1 118 ? -8.906 4.324 -6 1 74.88 118 ARG A O 1
ATOM 912 N N . LEU A 1 119 ? -9.844 4.293 -4.055 1 73.88 119 LEU A N 1
ATOM 913 C CA . LEU A 1 119 ? -8.922 3.268 -3.578 1 73.88 119 LEU A CA 1
ATOM 914 C C . LEU A 1 119 ? -9.195 1.933 -4.266 1 73.88 119 LEU A C 1
ATOM 916 O O . LEU A 1 119 ? -8.289 1.11 -4.414 1 73.88 119 LEU A O 1
ATOM 920 N N . ARG A 1 120 ? -10.336 1.637 -4.715 1 64.19 120 ARG A N 1
ATOM 921 C CA . ARG A 1 120 ? -10.719 0.361 -5.316 1 64.19 120 ARG A CA 1
ATOM 922 C C . ARG A 1 120 ? -10.086 0.2 -6.695 1 64.19 120 ARG A C 1
ATOM 924 O O . ARG A 1 120 ? -9.961 -0.919 -7.199 1 64.19 120 ARG A O 1
ATOM 931 N N . SER A 1 121 ? -9.539 1.284 -7.211 1 59.69 121 SER A N 1
ATOM 932 C CA . SER A 1 121 ? -9.047 1.246 -8.578 1 59.69 121 SER A CA 1
ATOM 933 C C . SER A 1 121 ? -7.527 1.412 -8.625 1 59.69 121 SER A C 1
ATOM 935 O O . SER A 1 121 ? -6.969 1.777 -9.656 1 59.69 121 SER A O 1
ATOM 937 N N . LEU A 1 122 ? -6.773 1.271 -7.473 1 60.84 122 LEU A N 1
ATOM 938 C CA . LEU A 1 122 ? -5.336 1.522 -7.461 1 60.84 122 LEU A CA 1
ATOM 939 C C . LEU A 1 122 ? -4.605 0.535 -8.359 1 60.84 122 LEU A C 1
ATOM 941 O O . LEU A 1 122 ? -3.559 0.862 -8.93 1 60.84 122 LEU A O 1
ATOM 945 N N . SER A 1 123 ? -5.133 -0.675 -8.812 1 56.81 123 SER A N 1
ATOM 946 C CA . SER A 1 123 ? -4.426 -1.865 -9.273 1 56.81 123 SER A CA 1
ATOM 947 C C . SER A 1 123 ? -3.873 -1.67 -10.68 1 56.81 123 SER A C 1
ATOM 949 O O . SER A 1 123 ? -3.006 -2.426 -11.125 1 56.81 123 SER A O 1
ATOM 951 N N . SER A 1 124 ? -3.975 -0.515 -11.375 1 62.56 124 SER A N 1
ATOM 952 C CA . SER A 1 124 ? -3.883 -0.958 -12.758 1 62.56 124 SER A CA 1
ATOM 953 C C . SER A 1 124 ? -2.461 -0.819 -13.289 1 62.56 124 SER A C 1
ATOM 955 O O . SER A 1 124 ? -1.897 -1.775 -13.828 1 62.56 124 SER A O 1
ATOM 957 N N . GLU A 1 125 ? -1.785 0.247 -13.07 1 70.62 125 GLU A N 1
ATOM 958 C CA . GLU A 1 125 ? -0.611 0.452 -13.914 1 70.62 125 GLU A CA 1
ATOM 959 C C . GLU A 1 125 ? 0.642 -0.132 -13.266 1 70.62 125 GLU A C 1
ATOM 961 O O . GLU A 1 125 ? 1.616 -0.44 -13.953 1 70.62 125 GLU A O 1
ATOM 966 N N . ALA A 1 126 ? 0.607 -0.532 -12.031 1 78.12 126 ALA A N 1
ATOM 967 C CA . ALA A 1 126 ? 1.791 -0.949 -11.289 1 78.12 126 ALA A CA 1
ATOM 968 C C . ALA A 1 126 ? 1.994 -2.459 -11.375 1 78.12 126 ALA A C 1
ATOM 970 O O . ALA A 1 126 ? 3.031 -2.979 -10.961 1 78.12 126 ALA A O 1
ATOM 971 N N . PHE A 1 127 ? 1.017 -3.113 -12.023 1 86.5 127 PHE A N 1
ATOM 972 C CA . PHE A 1 127 ? 1.088 -4.57 -12.023 1 86.5 127 PHE A CA 1
ATOM 973 C C . PHE A 1 127 ? 0.778 -5.125 -13.406 1 86.5 127 PHE A C 1
ATOM 975 O O . PHE A 1 127 ? -0.092 -4.605 -14.109 1 86.5 127 PHE A O 1
ATOM 982 N N . SER A 1 128 ? 1.542 -6.148 -13.75 1 89.25 128 SER A N 1
ATOM 983 C CA . SER A 1 128 ? 1.169 -7.004 -14.875 1 89.25 128 SER A CA 1
ATOM 984 C C . SER A 1 128 ? 0.579 -8.328 -14.391 1 89.25 128 SER A C 1
ATOM 986 O O . SER A 1 128 ? 1.146 -8.977 -13.516 1 89.25 128 SER A O 1
ATOM 988 N N . LEU A 1 129 ? -0.542 -8.625 -14.945 1 91.25 129 LEU A N 1
ATOM 989 C CA . LEU A 1 129 ? -1.222 -9.859 -14.555 1 91.25 129 LEU A CA 1
ATOM 990 C C . LEU A 1 129 ? -1.084 -10.922 -15.641 1 91.25 129 LEU A C 1
ATOM 992 O O . LEU A 1 129 ? -1.282 -10.633 -16.828 1 91.25 129 LEU A O 1
ATOM 996 N N . TYR A 1 130 ? -0.645 -12.078 -15.195 1 92.25 130 TYR A N 1
ATOM 997 C CA . TYR A 1 130 ? -0.559 -13.234 -16.078 1 92.25 130 TYR A CA 1
ATOM 998 C C . TYR A 1 130 ? -1.484 -14.352 -15.609 1 92.25 130 TYR A C 1
ATOM 1000 O O . TYR A 1 130 ? -1.59 -14.617 -14.414 1 92.25 130 TYR A O 1
ATOM 1008 N N . CYS A 1 131 ? -2.137 -14.93 -16.547 1 90.25 131 CYS A N 1
ATOM 1009 C CA . CYS A 1 131 ? -3.006 -16.062 -16.266 1 90.25 131 CYS A CA 1
ATOM 1010 C C . CYS A 1 131 ? -2.607 -17.281 -17.094 1 90.25 131 CYS A C 1
ATOM 1012 O O . CYS A 1 131 ? -2.1 -17.125 -18.219 1 90.25 131 CYS A O 1
ATOM 1014 N N . ARG A 1 132 ? -2.799 -18.375 -16.406 1 87.31 132 ARG A N 1
ATOM 1015 C CA . ARG A 1 132 ? -2.504 -19.609 -17.109 1 87.31 132 ARG A CA 1
ATOM 1016 C C . ARG A 1 132 ? -3.623 -19.969 -18.078 1 87.31 132 ARG A C 1
ATOM 1018 O O . ARG A 1 132 ? -4.766 -20.188 -17.656 1 87.31 132 ARG A O 1
ATOM 1025 N N . ARG A 1 133 ? -3.281 -19.922 -19.375 1 82.5 133 ARG A N 1
ATOM 1026 C CA . ARG A 1 133 ? -4.227 -20.281 -20.422 1 82.5 133 ARG A CA 1
ATOM 1027 C C . ARG A 1 133 ? -3.615 -21.312 -21.375 1 82.5 133 ARG A C 1
ATOM 1029 O O . ARG A 1 133 ? -2.547 -21.078 -21.953 1 82.5 133 ARG A O 1
ATOM 1036 N N . ASP A 1 134 ? -4.414 -22.391 -21.578 1 83.38 134 ASP A N 1
ATOM 1037 C CA . ASP A 1 134 ? -4.012 -23.422 -22.531 1 83.38 134 ASP A CA 1
ATOM 1038 C C . ASP A 1 134 ? -2.549 -23.812 -22.344 1 83.38 134 ASP A C 1
ATOM 1040 O O . ASP A 1 134 ? -1.778 -23.859 -23.297 1 83.38 134 ASP A O 1
ATOM 1044 N N . GLY A 1 135 ? -2.1 -23.938 -21.125 1 83.19 135 GLY A N 1
ATOM 1045 C CA . GLY A 1 135 ? -0.786 -24.469 -20.781 1 83.19 135 GLY A CA 1
ATOM 1046 C C . GLY A 1 135 ? 0.299 -23.406 -20.797 1 83.19 135 GLY A C 1
ATOM 1047 O O . GLY A 1 135 ? 1.467 -23.703 -20.531 1 83.19 135 GLY A O 1
ATOM 1048 N N . SER A 1 136 ? -0.048 -22.172 -21.125 1 89.06 136 SER A N 1
ATOM 1049 C CA . SER A 1 136 ? 0.938 -21.094 -21.125 1 89.06 136 SER A CA 1
ATOM 1050 C C . SER A 1 136 ? 0.465 -19.906 -20.297 1 89.06 136 SER A C 1
ATOM 1052 O O . SER A 1 136 ? -0.738 -19.719 -20.109 1 89.06 136 SER A O 1
ATOM 1054 N N . TRP A 1 137 ? 1.489 -19.281 -19.812 1 92.81 137 TRP A N 1
ATOM 1055 C CA . TRP A 1 137 ? 1.172 -18.047 -19.078 1 92.81 137 TRP A CA 1
ATOM 1056 C C . TRP A 1 137 ? 1.108 -16.859 -20.031 1 92.81 137 TRP A C 1
ATOM 1058 O O . TRP A 1 137 ? 2.053 -16.594 -20.766 1 92.81 137 TRP A O 1
ATOM 1068 N N . GLN A 1 138 ? -0.081 -16.172 -19.969 1 90.44 138 GLN A N 1
ATOM 1069 C CA . GLN A 1 138 ? -0.303 -15.031 -20.859 1 90.44 138 GLN A CA 1
ATOM 1070 C C . GLN A 1 138 ? -0.686 -13.781 -20.062 1 90.44 138 GLN A C 1
ATOM 1072 O O . GLN A 1 138 ? -1.449 -13.867 -19.094 1 90.44 138 GLN A O 1
ATOM 1077 N N . GLU A 1 139 ? -0.113 -12.734 -20.516 1 89.31 139 GLU A N 1
ATOM 1078 C CA . GLU A 1 139 ? -0.479 -11.477 -19.875 1 89.31 139 GLU A CA 1
ATOM 1079 C C . GLU A 1 139 ? -1.918 -11.086 -20.203 1 89.31 139 GLU A C 1
ATOM 1081 O O . GLU A 1 139 ? -2.355 -11.219 -21.344 1 89.31 139 GLU A O 1
ATOM 1086 N N . THR A 1 140 ? -2.631 -10.852 -19.109 1 79.88 140 THR A N 1
ATOM 1087 C CA . THR A 1 140 ? -4.02 -10.445 -19.328 1 79.88 140 THR A CA 1
ATOM 1088 C C . THR A 1 140 ? -4.129 -8.938 -19.484 1 79.88 140 THR A C 1
ATOM 1090 O O . THR A 1 140 ? -3.49 -8.18 -18.75 1 79.88 140 THR A O 1
ATOM 1093 N N . SER A 1 141 ? -4.18 -8.461 -20.688 1 60.91 141 SER A N 1
ATOM 1094 C CA . SER A 1 141 ? -4.383 -7.051 -21 1 60.91 141 SER A CA 1
ATOM 1095 C C . SER A 1 141 ? -5.574 -6.48 -20.234 1 60.91 141 SER A C 1
ATOM 1097 O O . SER A 1 141 ? -6.57 -7.176 -20.016 1 60.91 141 SER A O 1
ATOM 1099 N N . ARG A 1 142 ? -5.371 -5.625 -19.656 1 47.03 142 ARG A N 1
ATOM 1100 C CA . ARG A 1 142 ? -6.559 -4.914 -19.188 1 47.03 142 ARG A CA 1
ATOM 1101 C C . ARG A 1 142 ? -7.344 -4.336 -20.359 1 47.03 142 ARG A C 1
ATOM 1103 O O . ARG A 1 142 ? -6.773 -4.023 -21.406 1 47.03 142 ARG A O 1
ATOM 1110 N N . MET B 1 1 ? -10.922 -15.664 -19.578 1 65.06 1 MET B N 1
ATOM 1111 C CA . MET B 1 1 ? -10.461 -15.758 -18.203 1 65.06 1 MET B CA 1
ATOM 1112 C C . MET B 1 1 ? -11.25 -14.82 -17.297 1 65.06 1 MET B C 1
ATOM 1114 O O . MET B 1 1 ? -11.695 -13.758 -17.734 1 65.06 1 MET B O 1
ATOM 1118 N N . ALA B 1 2 ? -11.523 -15.367 -16.031 1 75.19 2 ALA B N 1
ATOM 1119 C CA . ALA B 1 2 ? -12.32 -14.57 -15.109 1 75.19 2 ALA B CA 1
ATOM 1120 C C . ALA B 1 2 ? -11.633 -13.242 -14.797 1 75.19 2 ALA B C 1
ATOM 1122 O O . ALA B 1 2 ? -10.406 -13.18 -14.703 1 75.19 2 ALA B O 1
ATOM 1123 N N . PRO B 1 3 ? -12.414 -12.156 -14.82 1 86.06 3 PRO B N 1
ATOM 1124 C CA . PRO B 1 3 ? -11.836 -10.883 -14.391 1 86.06 3 PRO B CA 1
ATOM 1125 C C . PRO B 1 3 ? -11.188 -10.969 -13.008 1 86.06 3 PRO B C 1
ATOM 1127 O O . PRO B 1 3 ? -11.617 -11.766 -12.172 1 86.06 3 PRO B O 1
ATOM 1130 N N . VAL B 1 4 ? -10.094 -10.305 -12.922 1 88.44 4 VAL B N 1
ATOM 1131 C CA . VAL B 1 4 ? -9.352 -10.336 -11.664 1 88.44 4 VAL B CA 1
ATOM 1132 C C . VAL B 1 4 ? -9.414 -8.969 -10.992 1 88.44 4 VAL B C 1
ATOM 1134 O O . VAL B 1 4 ? -9.258 -7.938 -11.656 1 88.44 4 VAL B O 1
ATOM 1137 N N . HIS B 1 5 ? -9.742 -8.977 -9.734 1 89.5 5 HIS B N 1
ATOM 1138 C CA . HIS B 1 5 ? -9.75 -7.762 -8.922 1 89.5 5 HIS B CA 1
ATOM 1139 C C . HIS B 1 5 ? -8.758 -7.871 -7.766 1 89.5 5 HIS B C 1
ATOM 1141 O O . HIS B 1 5 ? -8.805 -8.836 -6.996 1 89.5 5 HIS B O 1
ATOM 1147 N N . LEU B 1 6 ? -7.832 -6.906 -7.703 1 90.69 6 LEU B N 1
ATOM 1148 C CA . LEU B 1 6 ? -6.883 -6.82 -6.602 1 90.69 6 LEU B CA 1
ATOM 1149 C C . LEU B 1 6 ? -7.363 -5.828 -5.543 1 90.69 6 LEU B C 1
ATOM 1151 O O . LEU B 1 6 ? -7.488 -4.633 -5.82 1 90.69 6 LEU B O 1
ATOM 1155 N N . GLU B 1 7 ? -7.578 -6.305 -4.391 1 90.06 7 GLU B N 1
ATOM 1156 C CA . GLU B 1 7 ? -8.039 -5.434 -3.316 1 90.06 7 GLU B CA 1
ATOM 1157 C C . GLU B 1 7 ? -6.898 -4.578 -2.77 1 90.06 7 GLU B C 1
ATOM 1159 O O . GLU B 1 7 ? -5.73 -4.949 -2.891 1 90.06 7 GLU B O 1
ATOM 1164 N N . SER B 1 8 ? -7.285 -3.533 -2.086 1 87.62 8 SER B N 1
ATOM 1165 C CA . SER B 1 8 ? -6.336 -2.531 -1.609 1 87.62 8 SER B CA 1
ATOM 1166 C C . SER B 1 8 ? -5.375 -3.123 -0.586 1 87.62 8 SER B C 1
ATOM 1168 O O . SER B 1 8 ? -4.199 -2.756 -0.547 1 87.62 8 SER B O 1
ATOM 1170 N N . LEU B 1 9 ? -5.895 -3.982 0.255 1 90.12 9 LEU B N 1
ATOM 1171 C CA . LEU B 1 9 ? -5.035 -4.59 1.267 1 90.12 9 LEU B CA 1
ATOM 1172 C C . LEU B 1 9 ? -3.904 -5.379 0.616 1 90.12 9 LEU B C 1
ATOM 1174 O O . LEU B 1 9 ? -2.738 -5.215 0.98 1 90.12 9 LEU B O 1
ATOM 1178 N N . ALA B 1 10 ? -4.254 -6.23 -0.27 1 92.06 10 ALA B N 1
ATOM 1179 C CA . ALA B 1 10 ? -3.248 -7.008 -0.991 1 92.06 10 ALA B CA 1
ATOM 1180 C C . ALA B 1 10 ? -2.277 -6.094 -1.733 1 92.06 10 ALA B C 1
ATOM 1182 O O . ALA B 1 10 ? -1.062 -6.289 -1.675 1 92.06 10 ALA B O 1
ATOM 1183 N N . PHE B 1 11 ? -2.828 -5.148 -2.391 1 90.62 11 PHE B N 1
ATOM 1184 C CA . PHE B 1 11 ? -2.039 -4.164 -3.123 1 90.62 11 PHE B CA 1
ATOM 1185 C C . PHE B 1 11 ? -1.021 -3.498 -2.207 1 90.62 11 PHE B C 1
ATOM 1187 O O . PHE B 1 11 ? 0.172 -3.467 -2.514 1 90.62 11 PHE B O 1
ATOM 1194 N N . ALA B 1 12 ? -1.463 -2.975 -1.103 1 90.69 12 ALA B N 1
ATOM 1195 C CA . ALA B 1 12 ? -0.616 -2.236 -0.169 1 90.69 12 ALA B CA 1
ATOM 1196 C C . ALA B 1 12 ? 0.478 -3.131 0.405 1 90.69 12 ALA B C 1
ATOM 1198 O O . ALA B 1 12 ? 1.622 -2.699 0.565 1 90.69 12 ALA B O 1
ATOM 1199 N N . LYS B 1 13 ? 0.155 -4.34 0.755 1 93.06 13 LYS B N 1
ATOM 1200 C CA . LYS B 1 13 ? 1.136 -5.27 1.307 1 93.06 13 LYS B CA 1
ATOM 1201 C C . LYS B 1 13 ? 2.244 -5.562 0.299 1 93.06 13 LYS B C 1
ATOM 1203 O O . LYS B 1 13 ? 3.418 -5.648 0.666 1 93.06 13 LYS B O 1
ATOM 1208 N N . ILE B 1 14 ? 1.868 -5.688 -0.952 1 93.56 14 ILE B N 1
ATOM 1209 C CA . ILE B 1 14 ? 2.857 -5.934 -1.995 1 93.56 14 ILE B CA 1
ATOM 1210 C C . ILE B 1 14 ? 3.799 -4.734 -2.105 1 93.56 14 ILE B C 1
ATOM 1212 O O . ILE B 1 14 ? 5.023 -4.895 -2.08 1 93.56 14 ILE B O 1
ATOM 1216 N N . ILE B 1 15 ? 3.156 -3.598 -2.197 1 89.94 15 ILE B N 1
ATOM 1217 C CA . ILE B 1 15 ? 3.963 -2.393 -2.354 1 89.94 15 ILE B CA 1
ATOM 1218 C C . ILE B 1 15 ? 4.863 -2.213 -1.134 1 89.94 15 ILE B C 1
ATOM 1220 O O . ILE B 1 15 ? 6.027 -1.82 -1.265 1 89.94 15 ILE B O 1
ATOM 1224 N N . LEU B 1 16 ? 4.352 -2.469 0.063 1 91.94 16 LEU B N 1
ATOM 1225 C CA . LEU B 1 16 ? 5.137 -2.361 1.287 1 91.94 16 LEU B CA 1
ATOM 1226 C C . LEU B 1 16 ? 6.332 -3.305 1.249 1 91.94 16 LEU B C 1
ATOM 1228 O O . LEU B 1 16 ? 7.445 -2.916 1.608 1 91.94 16 LEU B O 1
ATOM 1232 N N . HIS B 1 17 ? 6.164 -4.496 0.858 1 93.81 17 HIS B N 1
ATOM 1233 C CA . HIS B 1 17 ? 7.23 -5.48 0.741 1 93.81 17 HIS B CA 1
ATOM 1234 C C . HIS B 1 17 ? 8.305 -5.016 -0.232 1 93.81 17 HIS B C 1
ATOM 1236 O O . HIS B 1 17 ? 9.5 -5.047 0.089 1 93.81 17 HIS B O 1
ATOM 1242 N N . VAL B 1 18 ? 7.883 -4.527 -1.384 1 90.94 18 VAL B N 1
ATOM 1243 C CA . VAL B 1 18 ? 8.797 -4.055 -2.414 1 90.94 18 VAL B CA 1
ATOM 1244 C C . VAL B 1 18 ? 9.586 -2.852 -1.895 1 90.94 18 VAL B C 1
ATOM 1246 O O . VAL B 1 18 ? 10.797 -2.75 -2.115 1 90.94 18 VAL B O 1
ATOM 1249 N N . SER B 1 19 ? 8.875 -2.01 -1.194 1 87.12 19 SER B N 1
ATOM 1250 C CA . SER B 1 19 ? 9.5 -0.795 -0.677 1 87.12 19 SER B CA 1
ATOM 1251 C C . SER B 1 19 ? 10.492 -1.113 0.434 1 87.12 19 SER B C 1
ATOM 1253 O O . SER B 1 19 ? 11.477 -0.395 0.618 1 87.12 19 SER B O 1
ATOM 1255 N N . LYS B 1 20 ? 10.203 -2.135 1.174 1 89.38 20 LYS B N 1
ATOM 1256 C CA . LYS B 1 20 ? 11.086 -2.551 2.258 1 89.38 20 LYS B CA 1
ATOM 1257 C C . LYS B 1 20 ? 12.414 -3.076 1.715 1 89.38 20 LYS B C 1
ATOM 1259 O O . LYS B 1 20 ? 13.453 -2.943 2.365 1 89.38 20 LYS B O 1
ATOM 1264 N N . TYR B 1 21 ? 12.312 -3.615 0.51 1 89.81 21 TYR B N 1
ATOM 1265 C CA . TYR B 1 21 ? 13.508 -4.18 -0.117 1 89.81 21 TYR B CA 1
ATOM 1266 C C . TYR B 1 21 ? 13.656 -3.676 -1.547 1 89.81 21 TYR B C 1
ATOM 1268 O O . TYR B 1 21 ? 13.602 -4.461 -2.498 1 89.81 21 TYR B O 1
ATOM 1276 N N . PRO B 1 22 ? 14.055 -2.404 -1.75 1 83.44 22 PRO B N 1
ATOM 1277 C CA . PRO B 1 22 ? 14.039 -1.784 -3.076 1 83.44 22 PRO B CA 1
ATOM 1278 C C . PRO B 1 22 ? 15.148 -2.312 -3.984 1 83.44 22 PRO B C 1
ATOM 1280 O O . PRO B 1 22 ? 15.055 -2.203 -5.207 1 83.44 22 PRO B O 1
ATOM 1283 N N . HIS B 1 23 ? 16.156 -2.971 -3.484 1 85.69 23 HIS B N 1
ATOM 1284 C CA . HIS B 1 23 ? 17.281 -3.416 -4.293 1 85.69 23 HIS B CA 1
ATOM 1285 C C . HIS B 1 23 ? 17.297 -4.938 -4.414 1 85.69 23 HIS B C 1
ATOM 1287 O O . HIS B 1 23 ? 18.281 -5.508 -4.895 1 85.69 23 HIS B O 1
ATOM 1293 N N . ALA B 1 24 ? 16.234 -5.523 -3.961 1 89.56 24 ALA B N 1
ATOM 1294 C CA . ALA B 1 24 ? 16.188 -6.98 -4.004 1 89.56 24 ALA B CA 1
ATOM 1295 C C . A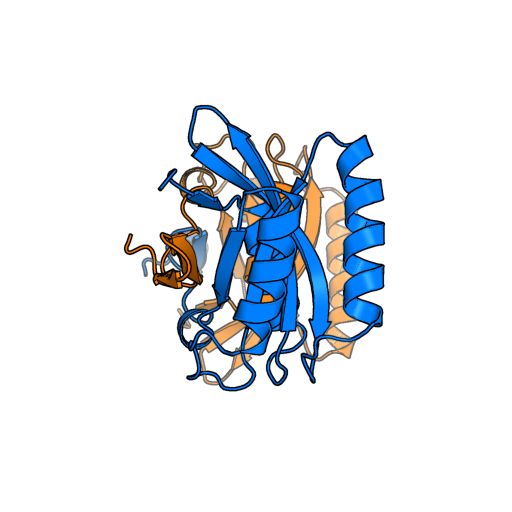LA B 1 24 ? 14.914 -7.457 -4.715 1 89.56 24 ALA B C 1
ATOM 1297 O O . ALA B 1 24 ? 13.914 -6.738 -4.758 1 89.56 24 ALA B O 1
ATOM 1298 N N . ALA B 1 25 ? 15.062 -8.578 -5.309 1 91.75 25 ALA B N 1
ATOM 1299 C CA . ALA B 1 25 ? 13.844 -9.242 -5.758 1 91.75 25 ALA B CA 1
ATOM 1300 C C . ALA B 1 25 ? 12.984 -9.672 -4.57 1 91.75 25 ALA B C 1
ATOM 1302 O O . ALA B 1 25 ? 13.508 -10.047 -3.52 1 91.75 25 ALA B O 1
ATOM 1303 N N . VAL B 1 26 ? 11.664 -9.617 -4.676 1 93.62 26 VAL B N 1
ATOM 1304 C CA . VAL B 1 26 ? 10.758 -10.086 -3.637 1 93.62 26 VAL B CA 1
ATOM 1305 C C . VAL B 1 26 ? 9.648 -10.93 -4.266 1 93.62 26 VAL B C 1
ATOM 1307 O O . VAL B 1 26 ? 9.359 -10.805 -5.457 1 93.62 26 VAL B O 1
ATOM 1310 N N . ASN B 1 27 ? 9.117 -11.805 -3.465 1 93.69 27 ASN B N 1
ATOM 1311 C CA . ASN B 1 27 ? 7.977 -12.586 -3.936 1 93.69 27 ASN B CA 1
ATOM 1312 C C . ASN B 1 27 ? 7.059 -12.984 -2.785 1 93.69 27 ASN B C 1
ATOM 1314 O O . ASN B 1 27 ? 7.406 -12.805 -1.616 1 93.69 27 ASN B O 1
ATOM 1318 N N . GLY B 1 28 ? 5.867 -13.492 -3.16 1 95.12 28 GLY B N 1
ATOM 1319 C CA . GLY B 1 28 ? 4.875 -13.984 -2.215 1 95.12 28 GLY B CA 1
ATOM 1320 C C . GLY B 1 28 ? 3.691 -14.648 -2.887 1 95.12 28 GLY B C 1
ATOM 1321 O O . GLY B 1 28 ? 3.688 -14.844 -4.102 1 95.12 28 GLY B O 1
ATOM 1322 N N . VAL B 1 29 ? 2.787 -15 -2.045 1 94.5 29 VAL B N 1
ATOM 1323 C CA . VAL B 1 29 ? 1.615 -15.68 -2.59 1 94.5 29 VAL B CA 1
ATOM 1324 C C . VAL B 1 29 ? 0.379 -14.797 -2.404 1 94.5 29 VAL B C 1
ATOM 1326 O O . VAL B 1 29 ? 0.32 -13.984 -1.478 1 94.5 29 VAL B O 1
ATOM 1329 N N . LEU B 1 30 ? -0.533 -14.969 -3.279 1 94.19 30 LEU B N 1
ATOM 1330 C CA . LEU B 1 30 ? -1.794 -14.234 -3.279 1 94.19 30 LEU B CA 1
ATOM 1331 C C . LEU B 1 30 ? -2.924 -15.094 -2.725 1 94.19 30 LEU B C 1
ATOM 1333 O O . LEU B 1 30 ? -2.994 -16.297 -3.012 1 94.19 30 LEU B O 1
ATOM 1337 N N . LEU B 1 31 ? -3.762 -14.477 -1.921 1 93.38 31 LEU B N 1
ATOM 1338 C CA . LEU B 1 31 ? -4.887 -15.172 -1.305 1 93.38 31 LEU B CA 1
ATOM 1339 C C . LEU B 1 31 ? -6.215 -14.586 -1.779 1 93.38 31 LEU B C 1
ATOM 1341 O O . LEU B 1 31 ? -6.371 -13.367 -1.834 1 93.38 31 LEU B O 1
ATOM 1345 N N . GLY B 1 32 ? -7.074 -15.438 -2.139 1 91.38 32 GLY B N 1
ATOM 1346 C CA . GLY B 1 32 ? -8.367 -14.992 -2.619 1 91.38 32 GLY B CA 1
ATOM 1347 C C . GLY B 1 32 ? -9.266 -16.125 -3.064 1 91.38 32 GLY B C 1
ATOM 1348 O O . GLY B 1 32 ? -9.102 -17.266 -2.617 1 91.38 32 GLY B O 1
ATOM 1349 N N . GLY B 1 33 ? -10.312 -15.672 -3.836 1 87 33 GLY B N 1
ATOM 1350 C CA . GLY B 1 33 ? -11.281 -16.625 -4.348 1 87 33 GLY B CA 1
ATOM 1351 C C . GLY B 1 33 ? -12.219 -16.031 -5.379 1 87 33 GLY B C 1
ATOM 1352 O O . GLY B 1 33 ? -12.164 -14.828 -5.652 1 87 33 GLY B O 1
ATOM 1353 N N . ILE B 1 34 ? -12.953 -17 -5.988 1 86.38 34 ILE B N 1
ATOM 1354 C CA . ILE B 1 34 ? -13.906 -16.594 -7.02 1 86.38 34 ILE B CA 1
ATOM 1355 C C . ILE B 1 34 ? -15.195 -16.094 -6.371 1 86.38 34 ILE B C 1
ATOM 1357 O O . ILE B 1 34 ? -15.789 -16.797 -5.543 1 86.38 34 ILE B O 1
ATOM 1361 N N . VAL B 1 35 ? -15.539 -14.891 -6.574 1 87.38 35 VAL B N 1
ATOM 1362 C CA . VAL B 1 35 ? -16.797 -14.281 -6.137 1 87.38 35 VAL B CA 1
ATOM 1363 C C . VAL B 1 35 ? -17.547 -13.742 -7.344 1 87.38 35 VAL B C 1
ATOM 1365 O O . VAL B 1 35 ? -17.078 -12.836 -8.031 1 87.38 35 VAL B O 1
ATOM 1368 N N . GLY B 1 36 ? -18.766 -14.227 -7.594 1 89.62 36 GLY B N 1
ATOM 1369 C CA . GLY B 1 36 ? -19.562 -13.773 -8.727 1 89.62 36 GLY B CA 1
ATOM 1370 C C . GLY B 1 36 ? -18.844 -13.922 -10.055 1 89.62 36 GLY B C 1
ATOM 1371 O O . GLY B 1 36 ? -18.875 -13.016 -10.891 1 89.62 36 GLY B O 1
ATOM 1372 N N . GLY B 1 37 ? -18.094 -14.953 -10.211 1 86.75 37 GLY B N 1
ATOM 1373 C CA . GLY B 1 37 ? -17.422 -15.227 -11.469 1 86.75 37 GLY B CA 1
ATOM 1374 C C . GLY B 1 37 ? -16.141 -14.43 -11.648 1 86.75 37 GLY B C 1
ATOM 1375 O O . GLY B 1 37 ? -15.508 -14.484 -12.703 1 86.75 37 GLY B O 1
ATOM 1376 N N . LYS B 1 38 ? -15.781 -13.695 -10.617 1 89.44 38 LYS B N 1
ATOM 1377 C CA . LYS B 1 38 ? -14.562 -12.891 -10.656 1 89.44 38 LYS B CA 1
ATOM 1378 C C . LYS B 1 38 ? -13.578 -13.352 -9.586 1 89.44 38 LYS B C 1
ATOM 1380 O O . LYS B 1 38 ? -13.969 -13.656 -8.461 1 89.44 38 LYS B O 1
ATOM 1385 N N . LEU B 1 39 ? -12.344 -13.422 -9.984 1 88.94 39 LEU B N 1
ATOM 1386 C CA . LEU B 1 39 ? -11.32 -13.688 -8.984 1 88.94 39 LEU B CA 1
ATOM 1387 C C . LEU B 1 39 ? -11.016 -12.43 -8.18 1 88.94 39 LEU B C 1
ATOM 1389 O O . LEU B 1 39 ? -10.625 -11.406 -8.742 1 88.94 39 LEU B O 1
ATOM 1393 N N . VAL B 1 40 ? -11.234 -12.555 -6.93 1 90.75 40 VAL B N 1
ATOM 1394 C CA . VAL B 1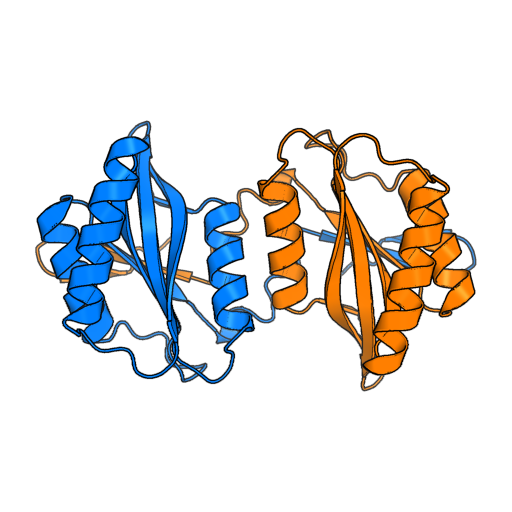 40 ? -10.93 -11.445 -6.035 1 90.75 40 VAL B CA 1
ATOM 1395 C C . VAL B 1 40 ? -9.727 -11.797 -5.16 1 90.75 40 VAL B C 1
ATOM 1397 O O . VAL B 1 40 ? -9.773 -12.758 -4.391 1 90.75 40 VAL B O 1
ATOM 1400 N N . ILE B 1 41 ? -8.602 -11.07 -5.324 1 92.38 41 ILE B N 1
ATOM 1401 C CA . ILE B 1 41 ? -7.418 -11.203 -4.484 1 92.38 41 ILE B CA 1
ATOM 1402 C C . ILE B 1 41 ? -7.551 -10.297 -3.258 1 92.38 41 ILE B C 1
ATOM 1404 O O . ILE B 1 41 ? -7.48 -9.07 -3.371 1 92.38 41 ILE B O 1
ATOM 1408 N N . ARG B 1 42 ? -7.637 -10.875 -2.131 1 90.81 42 ARG B N 1
ATOM 1409 C CA . ARG B 1 42 ? -8.031 -10.133 -0.938 1 90.81 42 ARG B CA 1
ATOM 1410 C C . ARG B 1 42 ? -6.82 -9.82 -0.061 1 90.81 42 ARG B C 1
ATOM 1412 O O . ARG B 1 42 ? -6.809 -8.82 0.661 1 90.81 42 ARG B O 1
ATOM 1419 N N . ASP B 1 43 ? -5.895 -10.688 -0.101 1 92.75 43 ASP B N 1
ATOM 1420 C CA . ASP B 1 43 ? -4.715 -10.578 0.75 1 92.75 43 ASP B CA 1
ATOM 1421 C C . ASP B 1 43 ? -3.5 -11.227 0.087 1 92.75 43 ASP B C 1
ATOM 1423 O O . ASP B 1 43 ? -3.609 -11.797 -0.997 1 92.75 43 ASP B O 1
ATOM 1427 N N . CYS B 1 44 ? -2.365 -11.023 0.679 1 94.31 44 CYS B N 1
ATOM 1428 C CA . CYS B 1 44 ? -1.162 -11.711 0.225 1 94.31 44 CYS B CA 1
ATOM 1429 C C . CYS B 1 44 ? -0.223 -12 1.392 1 94.31 44 CYS B C 1
ATOM 1431 O O . CYS B 1 44 ? -0.39 -11.445 2.479 1 94.31 44 CYS B O 1
ATOM 1433 N N . ILE B 1 45 ? 0.648 -12.93 1.206 1 93.5 45 ILE B N 1
ATOM 1434 C CA . ILE B 1 45 ? 1.66 -13.273 2.197 1 93.5 45 ILE B CA 1
ATOM 1435 C C . ILE B 1 45 ? 3.051 -13.141 1.583 1 93.5 45 ILE B C 1
ATOM 1437 O O . ILE B 1 45 ? 3.434 -13.93 0.718 1 93.5 45 ILE B O 1
ATOM 1441 N N . PRO B 1 46 ? 3.805 -12.164 2.021 1 93.25 46 PRO B N 1
ATOM 1442 C CA . PRO B 1 46 ? 5.195 -12.094 1.571 1 93.25 46 PRO B CA 1
ATOM 1443 C C . PRO B 1 46 ? 6.008 -13.328 1.954 1 93.25 46 PRO B C 1
ATOM 1445 O O . PRO B 1 46 ? 5.852 -13.852 3.059 1 93.25 46 PRO B O 1
ATOM 1448 N N . LEU B 1 47 ? 6.871 -13.852 1.071 1 91.25 47 LEU B N 1
ATOM 1449 C CA . LEU B 1 47 ? 7.664 -15.039 1.354 1 91.25 47 LEU B CA 1
ATOM 1450 C C . LEU B 1 47 ? 9.141 -14.695 1.485 1 91.25 47 LEU B C 1
ATOM 1452 O O . LEU B 1 47 ? 9.695 -14.727 2.586 1 91.25 47 LEU B O 1
ATOM 1456 N N . PHE B 1 48 ? 9.766 -14.336 0.303 1 88.94 48 PHE B N 1
ATOM 1457 C CA . PHE B 1 48 ? 11.211 -14.148 0.344 1 88.94 48 PHE B CA 1
ATOM 1458 C C . PHE B 1 48 ? 11.602 -12.805 -0.255 1 88.94 48 PHE B C 1
ATOM 1460 O O . PHE B 1 48 ? 10.797 -12.172 -0.948 1 88.94 48 PHE B O 1
ATOM 1467 N N . HIS B 1 49 ? 12.727 -12.352 0.079 1 89.69 49 HIS B N 1
ATOM 1468 C CA . HIS B 1 49 ? 13.43 -11.242 -0.562 1 89.69 49 HIS B CA 1
ATOM 1469 C C . HIS B 1 49 ? 14.859 -11.633 -0.932 1 89.69 49 HIS B C 1
ATOM 1471 O O . HIS B 1 49 ? 15.508 -12.391 -0.206 1 89.69 49 HIS B O 1
ATOM 1477 N N . GLY B 1 50 ? 15.312 -11.117 -2.09 1 81.44 50 GLY B N 1
ATOM 1478 C CA . GLY B 1 50 ? 16.641 -11.492 -2.566 1 81.44 50 GLY B CA 1
ATOM 1479 C C . GLY B 1 50 ? 16.609 -12.609 -3.594 1 81.44 50 GLY B C 1
ATOM 1480 O O . GLY B 1 50 ? 15.906 -12.508 -4.602 1 81.44 50 GLY B O 1
ATOM 1481 N N . CYS B 1 51 ? 17.375 -13.68 -3.334 1 72.19 51 CYS B N 1
ATOM 1482 C CA . CYS B 1 51 ? 17.453 -14.781 -4.285 1 72.19 51 CYS B CA 1
ATOM 1483 C C . CYS B 1 51 ? 16.172 -15.609 -4.27 1 72.19 51 CYS B C 1
ATOM 1485 O O . CYS B 1 51 ? 15.867 -16.281 -3.281 1 72.19 51 CYS B O 1
ATOM 1487 N N . LEU B 1 52 ? 15.406 -15.398 -5.355 1 71.62 52 LEU B N 1
ATOM 1488 C CA . LEU B 1 52 ? 14.148 -16.125 -5.484 1 71.62 52 LEU B CA 1
ATOM 1489 C C . LEU B 1 52 ? 14.383 -17.516 -6.094 1 71.62 52 LEU B C 1
ATOM 1491 O O . LEU B 1 52 ? 15.047 -17.641 -7.125 1 71.62 52 LEU B O 1
ATOM 1495 N N . THR B 1 53 ? 14.359 -18.578 -5.312 1 69.75 53 THR B N 1
ATOM 1496 C CA . THR B 1 53 ? 14.508 -19.938 -5.848 1 69.75 53 THR B CA 1
ATOM 1497 C C . THR B 1 53 ? 13.43 -20.859 -5.297 1 69.75 53 THR B C 1
ATOM 1499 O O . THR B 1 53 ? 12.789 -20.547 -4.289 1 69.75 53 THR B O 1
ATOM 1502 N N . LEU B 1 54 ? 13.047 -21.734 -6.258 1 69.12 54 LEU B N 1
ATOM 1503 C CA . LEU B 1 54 ? 12.188 -22.797 -5.75 1 69.12 54 LEU B CA 1
ATOM 1504 C C . LEU B 1 54 ? 12.945 -23.688 -4.766 1 69.12 54 LEU B C 1
ATOM 1506 O O . LEU B 1 54 ? 13.852 -24.406 -5.16 1 69.12 54 LEU B O 1
ATOM 1510 N N . THR B 1 55 ? 12.805 -23.266 -3.58 1 71.94 55 THR B N 1
ATOM 1511 C CA . THR B 1 55 ? 13.508 -24.016 -2.549 1 71.94 55 THR B CA 1
ATOM 1512 C C . THR B 1 55 ? 12.531 -24.859 -1.731 1 71.94 55 THR B C 1
ATOM 1514 O O . THR B 1 55 ? 11.32 -24.609 -1.763 1 71.94 55 THR B O 1
ATOM 1517 N N . PRO B 1 56 ? 13.062 -25.984 -1.252 1 74.62 56 PRO B N 1
ATOM 1518 C CA . PRO B 1 56 ? 12.227 -26.719 -0.308 1 74.62 56 PRO B CA 1
ATOM 1519 C C . PRO B 1 56 ? 11.5 -25.812 0.679 1 74.62 56 PRO B C 1
ATOM 1521 O O . PRO B 1 56 ? 10.367 -26.094 1.065 1 74.62 56 PRO B O 1
ATOM 1524 N N . MET B 1 57 ? 12.094 -24.734 0.896 1 71.06 57 MET B N 1
ATOM 1525 C CA . MET B 1 57 ? 11.508 -23.766 1.829 1 71.06 57 MET B CA 1
ATOM 1526 C C . MET B 1 57 ? 10.242 -23.156 1.248 1 71.06 57 MET B C 1
ATOM 1528 O O . MET B 1 57 ? 9.258 -22.953 1.966 1 71.06 57 MET B O 1
ATOM 1532 N N . LEU B 1 58 ? 10.328 -22.969 0.009 1 77.81 58 LEU B N 1
ATOM 1533 C CA . LEU B 1 58 ? 9.141 -22.422 -0.65 1 77.81 58 LEU B CA 1
ATOM 1534 C C . LEU B 1 58 ? 7.996 -23.422 -0.625 1 77.81 58 LEU B C 1
ATOM 1536 O O . LEU B 1 58 ? 6.852 -23.062 -0.355 1 77.81 58 LEU B O 1
ATOM 1540 N N . GLU B 1 59 ? 8.367 -24.641 -0.852 1 81.5 59 GLU B N 1
ATOM 1541 C CA . GLU B 1 59 ? 7.352 -25.672 -0.844 1 81.5 59 GLU B CA 1
ATOM 1542 C C . GLU B 1 59 ? 6.715 -25.828 0.537 1 81.5 59 GLU B C 1
ATOM 1544 O O . GLU B 1 59 ? 5.5 -25.969 0.654 1 81.5 59 GLU B O 1
ATOM 1549 N N . VAL B 1 60 ? 7.551 -25.844 1.501 1 81.25 60 VAL B N 1
ATOM 1550 C CA . VAL B 1 60 ? 7.055 -25.922 2.871 1 81.25 60 VAL B CA 1
ATOM 1551 C C . VAL B 1 60 ? 6.18 -24.719 3.178 1 81.25 60 VAL B C 1
ATOM 1553 O O . VAL B 1 60 ? 5.121 -24.844 3.795 1 81.25 60 VAL B O 1
ATOM 1556 N N . ALA B 1 61 ? 6.668 -23.609 2.729 1 82.62 61 ALA B N 1
ATOM 1557 C CA . ALA B 1 61 ? 5.902 -22.375 2.953 1 82.62 61 ALA B CA 1
ATOM 1558 C C . ALA B 1 61 ? 4.527 -22.469 2.299 1 82.62 61 ALA B C 1
ATOM 1560 O O . ALA B 1 61 ? 3.516 -22.141 2.924 1 82.62 61 ALA B O 1
ATOM 1561 N N . LEU B 1 62 ? 4.484 -22.953 1.117 1 84.38 62 LEU B N 1
ATOM 1562 C CA . LEU B 1 62 ? 3.227 -23.078 0.388 1 84.38 62 LEU B CA 1
ATOM 1563 C C . LEU B 1 62 ? 2.27 -24.016 1.104 1 84.38 62 LEU B C 1
ATOM 1565 O O . LEU B 1 62 ? 1.082 -23.719 1.247 1 84.38 62 LEU B O 1
ATOM 1569 N N . THR B 1 63 ? 2.801 -25.078 1.565 1 84.25 63 THR B N 1
ATOM 1570 C CA . THR B 1 63 ? 1.978 -26.062 2.268 1 84.25 63 THR B CA 1
ATOM 1571 C C . THR B 1 63 ? 1.424 -25.469 3.561 1 84.25 63 THR B C 1
ATOM 1573 O O . THR B 1 63 ? 0.251 -25.656 3.885 1 84.25 63 THR B O 1
ATOM 1576 N N . GLN B 1 64 ? 2.287 -24.859 4.301 1 84.62 64 GLN B N 1
ATOM 1577 C CA . GLN B 1 64 ? 1.869 -24.25 5.559 1 84.62 64 GLN B CA 1
ATOM 1578 C C . GLN B 1 64 ? 0.78 -23.203 5.332 1 84.62 64 GLN B C 1
ATOM 1580 O O . GLN B 1 64 ? -0.195 -23.141 6.086 1 84.62 64 GLN B O 1
ATOM 1585 N N . ILE B 1 65 ? 0.93 -22.438 4.344 1 86.94 65 ILE B N 1
ATOM 1586 C CA . ILE B 1 65 ? -0.043 -21.391 4.035 1 86.94 65 ILE B CA 1
ATOM 1587 C C . ILE B 1 65 ? -1.36 -22.031 3.6 1 86.94 65 ILE B C 1
ATOM 1589 O O . ILE B 1 65 ? -2.439 -21.547 3.949 1 86.94 65 ILE B O 1
ATOM 1593 N N . GLU B 1 66 ? -1.246 -23.078 2.889 1 84.62 66 GLU B N 1
ATOM 1594 C CA . GLU B 1 66 ? -2.451 -23.781 2.461 1 84.62 66 GLU B CA 1
ATOM 1595 C C . GLU B 1 66 ? -3.266 -24.25 3.658 1 84.62 66 GLU B C 1
ATOM 1597 O O . GLU B 1 66 ? -4.492 -24.141 3.668 1 84.62 66 GLU B O 1
ATOM 1602 N N . VAL B 1 67 ? -2.6 -24.812 4.602 1 83.38 67 VAL B N 1
ATOM 1603 C CA . VAL B 1 67 ? -3.271 -25.297 5.801 1 83.38 67 VAL B CA 1
ATOM 1604 C C . VAL B 1 67 ? -3.943 -24.141 6.531 1 83.38 67 VAL B C 1
ATOM 1606 O O . VAL B 1 67 ? -5.09 -24.25 6.973 1 83.38 67 VAL B O 1
ATOM 1609 N N . TYR B 1 68 ? -3.26 -23.078 6.621 1 79.25 68 TYR B N 1
ATOM 1610 C CA . TYR B 1 68 ? -3.781 -21.891 7.289 1 79.25 68 TYR B CA 1
ATOM 1611 C C . TYR B 1 68 ? -4.992 -21.328 6.551 1 79.25 68 TYR B C 1
ATOM 1613 O O . TYR B 1 68 ? -5.98 -20.938 7.176 1 79.25 68 TYR B O 1
ATOM 1621 N N . CYS B 1 69 ? -4.922 -21.219 5.234 1 81.5 69 CYS B N 1
ATOM 1622 C CA . CYS B 1 69 ? -5.98 -20.641 4.41 1 81.5 69 CYS B CA 1
ATOM 1623 C C . CYS B 1 69 ? -7.238 -21.5 4.457 1 81.5 69 CYS B C 1
ATOM 1625 O O . CYS B 1 69 ? -8.352 -20.969 4.398 1 81.5 69 CYS B O 1
ATOM 1627 N N . ASP B 1 70 ? -7.086 -22.688 4.605 1 80.19 70 ASP B N 1
ATOM 1628 C CA . ASP B 1 70 ? -8.227 -23.594 4.676 1 80.19 70 ASP B CA 1
ATOM 1629 C C . ASP B 1 70 ? -9.133 -23.234 5.855 1 80.19 70 ASP B C 1
ATOM 1631 O O . ASP B 1 70 ? -10.359 -23.297 5.738 1 80.19 70 ASP B O 1
ATOM 1635 N N . VAL B 1 71 ? -8.555 -22.797 6.871 1 79.44 71 VAL B N 1
ATOM 1636 C CA . VAL B 1 71 ? -9.305 -22.438 8.062 1 79.44 71 VAL B CA 1
ATOM 1637 C C . VAL B 1 71 ? -10.133 -21.172 7.785 1 79.44 71 VAL B C 1
ATOM 1639 O O . VAL B 1 71 ? -11.242 -21.031 8.297 1 79.44 71 VAL B O 1
ATOM 1642 N N . MET B 1 72 ? -9.68 -20.297 6.898 1 73.75 72 MET B N 1
ATOM 1643 C CA . MET B 1 72 ? -10.328 -19.016 6.621 1 73.75 72 MET B CA 1
ATOM 1644 C C . MET B 1 72 ? -11.164 -19.109 5.348 1 73.75 72 MET B C 1
ATOM 1646 O O . MET B 1 72 ? -11.727 -18.094 4.902 1 73.75 72 MET B O 1
ATOM 1650 N N . ASN B 1 73 ? -11.266 -20.266 4.785 1 78.06 73 ASN B N 1
ATOM 1651 C CA . ASN B 1 73 ? -11.969 -20.469 3.523 1 78.06 73 ASN B CA 1
ATOM 1652 C C . ASN B 1 73 ? -11.383 -19.594 2.412 1 78.06 73 ASN B C 1
ATOM 1654 O O . ASN B 1 73 ? -12.125 -19.031 1.609 1 78.06 73 ASN B O 1
ATOM 1658 N N . TRP B 1 74 ? -10.133 -19.312 2.66 1 79.88 74 TRP B N 1
ATOM 1659 C CA . TRP B 1 74 ? -9.352 -18.688 1.595 1 79.88 74 TRP B CA 1
ATOM 1660 C C . TRP B 1 74 ? -8.461 -19.719 0.902 1 79.88 74 TRP B C 1
ATOM 1662 O O . TRP B 1 74 ? -8.305 -20.844 1.391 1 79.88 74 TRP B O 1
ATOM 1672 N N . LYS B 1 75 ? -8.031 -19.391 -0.358 1 88.5 75 LYS B N 1
ATOM 1673 C CA . LYS B 1 75 ? -7.09 -20.25 -1.073 1 88.5 75 LYS B CA 1
ATOM 1674 C C . LYS B 1 75 ? -5.953 -19.422 -1.681 1 88.5 75 LYS B C 1
ATOM 1676 O O . LYS B 1 75 ? -6.121 -18.25 -1.968 1 88.5 75 LYS B O 1
ATOM 1681 N N . ILE B 1 76 ? -4.844 -20.125 -1.756 1 92.06 76 ILE B N 1
ATOM 1682 C CA . ILE B 1 76 ? -3.797 -19.547 -2.588 1 92.06 76 ILE B CA 1
ATOM 1683 C C . ILE B 1 76 ? -4.266 -19.484 -4.039 1 92.06 76 ILE B C 1
ATOM 1685 O O . ILE B 1 76 ? -4.59 -20.516 -4.637 1 92.06 76 ILE B O 1
ATOM 1689 N N . CYS B 1 77 ? -4.305 -18.312 -4.52 1 92.25 77 CYS B N 1
ATOM 1690 C CA . CYS B 1 77 ? -4.863 -18.203 -5.863 1 92.25 77 CYS B CA 1
ATOM 1691 C C . CYS B 1 77 ? -3.84 -17.625 -6.836 1 92.25 77 CYS B C 1
ATOM 1693 O O . CYS B 1 77 ? -4.133 -17.453 -8.016 1 92.25 77 CYS B O 1
ATOM 1695 N N . GLY B 1 78 ? -2.643 -17.359 -6.301 1 94.25 78 GLY B N 1
ATOM 1696 C CA . GLY B 1 78 ? -1.631 -16.844 -7.207 1 94.25 78 GLY B CA 1
ATOM 1697 C C . GLY B 1 78 ? -0.323 -16.5 -6.516 1 94.25 78 GLY B C 1
ATOM 1698 O O . GLY B 1 78 ? -0.113 -16.875 -5.359 1 94.25 78 GLY B O 1
ATOM 1699 N N . TYR B 1 79 ? 0.493 -15.875 -7.387 1 95.19 79 TYR B N 1
ATOM 1700 C CA . TYR B 1 79 ? 1.866 -15.531 -7.039 1 95.19 79 TYR B CA 1
ATOM 1701 C C . TYR B 1 79 ? 2.191 -14.094 -7.441 1 95.19 79 TYR B C 1
ATOM 1703 O O . TYR B 1 79 ? 1.691 -13.602 -8.453 1 95.19 79 TYR B O 1
ATOM 1711 N N . TYR B 1 80 ? 2.898 -13.398 -6.586 1 95.38 80 TYR B N 1
ATOM 1712 C CA . TYR B 1 80 ? 3.406 -12.109 -7.055 1 95.38 80 TYR B CA 1
ATOM 1713 C C . TYR B 1 80 ? 4.926 -12.047 -6.945 1 95.38 80 TYR B C 1
ATOM 1715 O O . TYR B 1 80 ? 5.52 -12.711 -6.094 1 95.38 80 TYR B O 1
ATOM 1723 N N . GLN B 1 8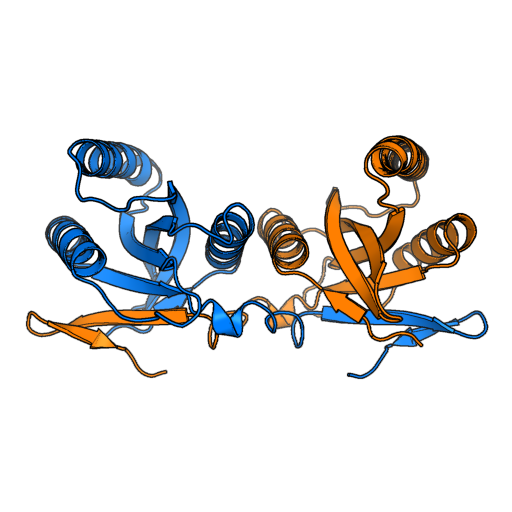1 ? 5.527 -11.156 -7.812 1 94.44 81 GLN B N 1
ATOM 1724 C CA . GLN B 1 81 ? 6.977 -11.031 -7.855 1 94.44 81 GLN B CA 1
ATOM 1725 C C . GLN B 1 81 ? 7.391 -9.648 -8.352 1 94.44 81 GLN B C 1
ATOM 1727 O O . GLN B 1 81 ? 6.777 -9.102 -9.273 1 94.44 81 GLN B O 1
ATOM 1732 N N . ALA B 1 82 ? 8.359 -9.078 -7.66 1 92.81 82 ALA B N 1
ATOM 1733 C CA . ALA B 1 82 ? 9.102 -7.934 -8.164 1 92.81 82 ALA B CA 1
ATOM 1734 C C . ALA B 1 82 ? 10.555 -8.305 -8.445 1 92.81 82 ALA B C 1
ATOM 1736 O O . ALA B 1 82 ? 11.258 -8.812 -7.566 1 92.81 82 ALA B O 1
ATOM 1737 N N . ASN B 1 83 ? 10.961 -8.07 -9.617 1 89.69 83 ASN B N 1
ATOM 1738 C CA . ASN B 1 83 ? 12.32 -8.43 -10.008 1 89.69 83 ASN B CA 1
ATOM 1739 C C . ASN B 1 83 ? 13.336 -7.406 -9.5 1 89.69 83 ASN B C 1
ATOM 1741 O O . ASN B 1 83 ? 12.984 -6.262 -9.211 1 89.69 83 ASN B O 1
ATOM 1745 N N . GLU B 1 84 ? 14.578 -7.828 -9.406 1 81.5 84 GLU B N 1
ATOM 1746 C CA . GLU B 1 84 ? 15.656 -7.012 -8.867 1 81.5 84 GLU B CA 1
ATOM 1747 C C . GLU B 1 84 ? 15.867 -5.75 -9.695 1 81.5 84 GLU B C 1
ATOM 1749 O O . GLU B 1 84 ? 16.078 -4.664 -9.148 1 81.5 84 GLU B O 1
ATOM 1754 N N . THR B 1 85 ? 15.828 -5.996 -10.961 1 75.69 85 THR B N 1
ATOM 1755 C CA . THR B 1 85 ? 16.109 -4.844 -11.812 1 75.69 85 THR B CA 1
ATOM 1756 C C . THR B 1 85 ? 14.836 -4.051 -12.094 1 75.69 85 THR B C 1
ATOM 1758 O O . THR B 1 85 ? 13.781 -4.633 -12.359 1 75.69 85 THR B O 1
ATOM 1761 N N . LEU B 1 86 ? 14.922 -2.814 -11.961 1 65.25 86 LEU B N 1
ATOM 1762 C CA . LEU B 1 86 ? 13.805 -1.896 -12.117 1 65.25 86 LEU B CA 1
ATOM 1763 C C . LEU B 1 86 ? 13.133 -2.08 -13.469 1 65.25 86 LEU B C 1
ATOM 1765 O O . LEU B 1 86 ? 11.914 -1.94 -13.586 1 65.25 86 LEU B O 1
ATOM 1769 N N . ASN B 1 87 ? 13.93 -2.488 -14.398 1 68.69 87 ASN B N 1
ATOM 1770 C CA . ASN B 1 87 ? 13.359 -2.523 -15.742 1 68.69 87 ASN B CA 1
ATOM 1771 C C . ASN B 1 87 ? 13.039 -3.951 -16.172 1 68.69 87 ASN B C 1
ATOM 1773 O O . ASN B 1 87 ? 12.594 -4.176 -17.297 1 68.69 87 ASN B O 1
ATOM 1777 N N . SER B 1 88 ? 13.188 -4.754 -15.227 1 75.81 88 SER B N 1
ATOM 1778 C CA . SER B 1 88 ? 12.859 -6.125 -15.609 1 75.81 88 SER B CA 1
ATOM 1779 C C . SER B 1 88 ? 11.477 -6.52 -15.109 1 75.81 88 SER B C 1
ATOM 1781 O O . SER B 1 88 ? 11.297 -6.812 -13.93 1 75.81 88 SER B O 1
ATOM 1783 N N . ASN B 1 89 ? 10.547 -6.426 -15.961 1 78.81 89 ASN B N 1
ATOM 1784 C CA . ASN B 1 89 ? 9.172 -6.82 -15.664 1 78.81 89 ASN B CA 1
ATOM 1785 C C . ASN B 1 89 ? 8.789 -8.102 -16.391 1 78.81 89 ASN B C 1
ATOM 1787 O O . ASN B 1 89 ? 7.617 -8.312 -16.703 1 78.81 89 ASN B O 1
ATOM 1791 N N . GLU B 1 90 ? 9.812 -8.812 -16.594 1 85.5 90 GLU B N 1
ATOM 1792 C CA . GLU B 1 90 ? 9.586 -10.047 -17.344 1 85.5 90 GLU B CA 1
ATOM 1793 C C . GLU B 1 90 ? 9.078 -11.164 -16.438 1 85.5 90 GLU B C 1
ATOM 1795 O O . GLU B 1 90 ? 9.461 -11.25 -15.273 1 85.5 90 GLU B O 1
ATOM 1800 N N . LEU B 1 91 ? 8.234 -11.93 -16.953 1 90.94 91 LEU B N 1
ATOM 1801 C CA . LEU B 1 91 ? 7.836 -13.188 -16.344 1 90.94 91 LEU B CA 1
ATOM 1802 C C . LEU B 1 91 ? 8.953 -14.219 -16.422 1 90.94 91 LEU B C 1
ATOM 1804 O O . LEU B 1 91 ? 9.18 -14.812 -17.484 1 90.94 91 LEU B O 1
ATOM 1808 N N . ASN B 1 92 ? 9.688 -14.438 -15.367 1 88.12 92 ASN B N 1
ATOM 1809 C CA . ASN B 1 92 ? 10.844 -15.32 -15.414 1 88.12 92 ASN B CA 1
ATOM 1810 C C . ASN B 1 92 ? 10.477 -16.75 -15.023 1 88.12 92 ASN B C 1
ATOM 1812 O O . ASN B 1 92 ? 9.32 -17.031 -14.703 1 88.12 92 ASN B O 1
ATOM 1816 N N . LEU B 1 93 ? 11.477 -17.641 -15.07 1 87.69 93 LEU B N 1
ATOM 1817 C CA . LEU B 1 93 ? 11.258 -19.062 -14.883 1 87.69 93 LEU B CA 1
ATOM 1818 C C . LEU B 1 93 ? 10.805 -19.359 -13.461 1 87.69 93 LEU B C 1
ATOM 1820 O O . LEU B 1 93 ? 9.961 -20.234 -13.242 1 87.69 93 LEU B O 1
ATOM 1824 N N . VAL B 1 94 ? 11.336 -18.688 -12.539 1 87.25 94 VAL B N 1
ATOM 1825 C CA . VAL B 1 94 ? 10.969 -18.906 -11.148 1 87.25 94 VAL B CA 1
ATOM 1826 C C . VAL B 1 94 ? 9.484 -18.625 -10.953 1 87.25 94 VAL B C 1
ATOM 1828 O O . VAL B 1 94 ? 8.766 -19.422 -10.344 1 87.25 94 VAL B O 1
ATOM 1831 N N . ALA B 1 95 ? 9.062 -17.531 -11.484 1 91.5 95 ALA B N 1
ATOM 1832 C CA . ALA B 1 95 ? 7.656 -17.141 -11.367 1 91.5 95 ALA B CA 1
ATOM 1833 C C . ALA B 1 95 ? 6.746 -18.172 -12.023 1 91.5 95 ALA B C 1
ATOM 1835 O O . ALA B 1 95 ? 5.73 -18.578 -11.438 1 91.5 95 ALA B O 1
ATOM 1836 N N . THR B 1 96 ? 7.148 -18.656 -13.148 1 92.25 96 THR B N 1
ATOM 1837 C CA . THR B 1 96 ? 6.301 -19.594 -13.867 1 92.25 96 THR B CA 1
ATOM 1838 C C . THR B 1 96 ? 6.273 -20.953 -13.156 1 92.25 96 THR B C 1
ATOM 1840 O O . THR B 1 96 ? 5.238 -21.609 -13.117 1 92.25 96 THR B O 1
ATOM 1843 N N . ARG B 1 97 ? 7.367 -21.344 -12.57 1 90.12 97 ARG B N 1
ATOM 1844 C CA . ARG B 1 97 ? 7.418 -22.625 -11.859 1 90.12 97 ARG B CA 1
ATOM 1845 C C . ARG B 1 97 ? 6.535 -22.578 -10.617 1 90.12 97 ARG B C 1
ATOM 1847 O O . ARG B 1 97 ? 5.797 -23.531 -10.344 1 90.12 97 ARG B O 1
ATOM 1854 N N . ILE B 1 98 ? 6.656 -21.578 -9.953 1 89.69 98 ILE B N 1
ATOM 1855 C CA . ILE B 1 98 ? 5.852 -21.438 -8.742 1 89.69 98 ILE B CA 1
ATOM 1856 C C . ILE B 1 98 ? 4.375 -21.312 -9.117 1 89.69 98 ILE B C 1
ATOM 1858 O O . ILE B 1 98 ? 3.512 -21.922 -8.484 1 89.69 98 ILE B O 1
ATOM 1862 N N . GLY B 1 99 ? 4.113 -20.484 -10.148 1 92.12 99 GLY B N 1
ATOM 1863 C CA . GLY B 1 99 ? 2.756 -20.375 -10.664 1 92.12 99 GLY B CA 1
ATOM 1864 C C . GLY B 1 99 ? 2.158 -21.719 -11.047 1 92.12 99 GLY B C 1
ATOM 1865 O O . GLY B 1 99 ? 0.995 -22 -10.742 1 92.12 99 GLY B O 1
ATOM 1866 N N . ASP B 1 100 ? 2.93 -22.516 -11.656 1 91.31 100 ASP B N 1
ATOM 1867 C CA . ASP B 1 100 ? 2.484 -23.844 -12.062 1 91.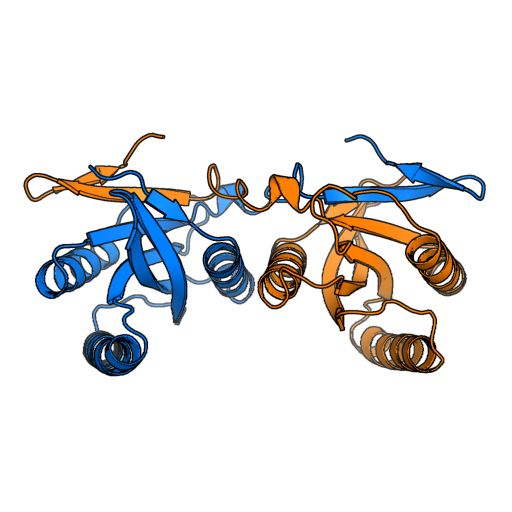31 100 ASP B CA 1
ATOM 1868 C C . ASP B 1 100 ? 2.113 -24.688 -10.844 1 91.31 100 ASP B C 1
ATOM 1870 O O . ASP B 1 100 ? 1.107 -25.391 -10.859 1 91.31 100 ASP B O 1
ATOM 1874 N N . LYS B 1 101 ? 2.949 -24.609 -9.805 1 87.69 101 LYS B N 1
ATOM 1875 C CA . LYS B 1 101 ? 2.676 -25.359 -8.586 1 87.69 101 LYS B CA 1
ATOM 1876 C C . LYS B 1 101 ? 1.358 -24.922 -7.953 1 87.69 101 LYS B C 1
ATOM 1878 O O . LYS B 1 101 ? 0.57 -25.766 -7.504 1 87.69 101 LYS B O 1
ATOM 1883 N N . ILE B 1 102 ? 1.138 -23.688 -7.977 1 89.12 102 ILE B N 1
ATOM 1884 C CA . ILE B 1 102 ? -0.09 -23.156 -7.398 1 89.12 102 ILE B CA 1
ATOM 1885 C C . ILE B 1 102 ? -1.288 -23.594 -8.242 1 89.12 102 ILE B C 1
ATOM 1887 O O . ILE B 1 102 ? -2.316 -24 -7.703 1 89.12 102 ILE B O 1
ATOM 1891 N N . PHE B 1 103 ? -1.132 -23.5 -9.469 1 89.19 103 PHE B N 1
ATOM 1892 C CA . PHE B 1 103 ? -2.193 -23.859 -10.398 1 89.19 103 PHE B CA 1
ATOM 1893 C C . PHE B 1 103 ? -2.58 -25.328 -10.227 1 89.19 103 PHE B C 1
ATOM 1895 O O . PHE B 1 103 ? -3.762 -25.672 -10.281 1 89.19 103 PHE B O 1
ATOM 1902 N N . GLU B 1 104 ? -1.665 -26.109 -10.047 1 85.88 104 GLU B N 1
ATOM 1903 C CA . GLU B 1 104 ? -1.896 -27.547 -9.867 1 85.88 104 GLU B CA 1
ATOM 1904 C C . GLU B 1 104 ? -2.727 -27.828 -8.617 1 85.88 104 GLU B C 1
ATOM 1906 O O . GLU B 1 104 ? -3.5 -28.781 -8.586 1 85.88 104 GLU B O 1
ATOM 1911 N N . ASN B 1 105 ? -2.566 -26.984 -7.621 1 79.75 105 ASN B N 1
ATOM 1912 C CA . ASN B 1 105 ? -3.213 -27.203 -6.332 1 79.75 105 ASN B CA 1
ATOM 1913 C C . ASN B 1 105 ? -4.59 -26.547 -6.273 1 79.75 105 ASN B C 1
ATOM 1915 O O . ASN B 1 105 ? -5.465 -27 -5.535 1 79.75 105 ASN B O 1
ATOM 1919 N N . SER B 1 106 ? -4.902 -25.484 -6.918 1 76.56 106 SER B N 1
ATOM 1920 C CA . SER B 1 106 ? -6.133 -24.734 -6.719 1 76.56 106 SER B CA 1
ATOM 1921 C C . SER B 1 106 ? -6.859 -24.484 -8.039 1 76.56 106 SER B C 1
ATOM 1923 O O . SER B 1 106 ? -7.984 -23.984 -8.055 1 76.56 106 SER B O 1
ATOM 1925 N N . SER B 1 107 ? -6.34 -24.906 -9.133 1 75.69 107 SER B N 1
ATOM 1926 C CA . SER B 1 107 ? -6.883 -24.688 -10.469 1 75.69 107 SER B CA 1
ATOM 1927 C C . SER B 1 107 ? -6.98 -23.188 -10.789 1 75.69 107 SER B C 1
ATOM 1929 O O . SER B 1 107 ? -7.605 -22.797 -11.773 1 75.69 107 SER B O 1
ATOM 1931 N N . GLN B 1 108 ? -6.598 -22.484 -9.797 1 76.75 108 GLN B N 1
ATOM 1932 C CA . GLN B 1 108 ? -6.434 -21.062 -10.031 1 76.75 108 GLN B CA 1
ATOM 1933 C C . GLN B 1 108 ? -4.961 -20.672 -10.047 1 76.75 108 GLN B C 1
ATOM 1935 O O . GLN B 1 108 ? -4.164 -21.188 -9.258 1 76.75 108 GLN B O 1
ATOM 1940 N N . GLY B 1 109 ? -4.516 -20.094 -11.141 1 81.81 109 GLY B N 1
ATOM 1941 C CA . GLY B 1 109 ? -3.123 -19.688 -11.203 1 81.81 109 GLY B CA 1
ATOM 1942 C C . GLY B 1 109 ? -2.934 -18.297 -11.805 1 81.81 109 GLY B C 1
ATOM 1943 O O . GLY B 1 109 ? -3.143 -18.109 -13 1 81.81 109 GLY B O 1
ATOM 1944 N N . ASN B 1 110 ? -2.684 -17.406 -10.992 1 91.62 110 ASN B N 1
ATOM 1945 C CA . ASN B 1 110 ? -2.393 -16.031 -11.391 1 91.62 110 ASN B CA 1
ATOM 1946 C C . ASN B 1 110 ? -1.009 -15.594 -10.922 1 91.62 110 ASN B C 1
ATOM 1948 O O . ASN B 1 110 ? -0.574 -15.961 -9.828 1 91.62 110 ASN B O 1
ATOM 1952 N N . ILE B 1 111 ? -0.338 -14.891 -11.867 1 94.88 111 ILE B N 1
ATOM 1953 C CA . ILE B 1 111 ? 0.947 -14.305 -11.5 1 94.88 111 ILE B CA 1
ATOM 1954 C C . ILE B 1 111 ? 0.895 -12.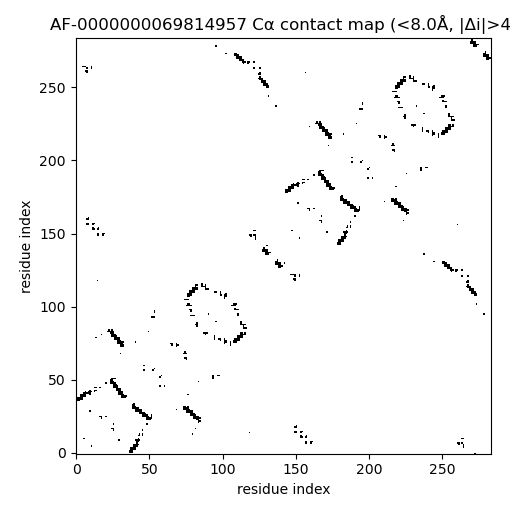789 -11.68 1 94.88 111 ILE B C 1
ATOM 1956 O O . ILE B 1 111 ? 0.496 -12.297 -12.734 1 94.88 111 ILE B O 1
ATOM 1960 N N . ILE B 1 112 ? 1.217 -12.141 -10.633 1 93.69 112 ILE B N 1
ATOM 1961 C CA . ILE B 1 112 ? 1.366 -10.695 -10.703 1 93.69 112 ILE B CA 1
ATOM 1962 C C . ILE B 1 112 ? 2.848 -10.328 -10.742 1 93.69 112 ILE B C 1
ATOM 1964 O O . ILE B 1 112 ? 3.613 -10.719 -9.859 1 93.69 112 ILE B O 1
ATOM 1968 N N . ILE B 1 113 ? 3.281 -9.625 -11.773 1 93.75 113 ILE B N 1
ATOM 1969 C CA . ILE B 1 113 ? 4.617 -9.031 -11.828 1 93.75 113 ILE B CA 1
ATOM 1970 C C . ILE B 1 113 ? 4.531 -7.539 -11.516 1 93.75 113 ILE B C 1
ATOM 1972 O O . ILE B 1 113 ? 3.783 -6.805 -12.164 1 93.75 113 ILE B O 1
ATOM 1976 N N . VAL B 1 114 ? 5.246 -7.18 -10.516 1 91.06 114 VAL B N 1
ATOM 1977 C CA . VAL B 1 114 ? 5.254 -5.777 -10.109 1 91.06 114 VAL B CA 1
ATOM 1978 C C . VAL B 1 114 ? 6.148 -4.973 -11.055 1 91.06 114 VAL B C 1
ATOM 1980 O O . VAL B 1 114 ? 7.277 -5.375 -11.344 1 91.06 114 VAL B O 1
ATOM 1983 N N . ARG B 1 115 ? 5.594 -3.832 -11.461 1 86.25 115 ARG B N 1
ATOM 1984 C CA . ARG B 1 115 ? 6.359 -2.916 -12.297 1 86.25 115 ARG B CA 1
ATOM 1985 C C . ARG B 1 115 ? 7.031 -1.836 -11.453 1 86.25 115 ARG B C 1
ATOM 1987 O O . ARG B 1 115 ? 6.441 -0.785 -11.195 1 86.25 115 ARG B O 1
ATOM 1994 N N . ASN B 1 116 ? 8.25 -2.088 -11.211 1 79.12 116 ASN B N 1
ATOM 1995 C CA . ASN B 1 116 ? 8.984 -1.211 -10.305 1 79.12 116 ASN B CA 1
ATOM 1996 C C . ASN B 1 116 ? 9.125 0.195 -10.883 1 79.12 116 ASN B C 1
ATOM 1998 O O . ASN B 1 116 ? 9.172 1.175 -10.141 1 79.12 116 ASN B O 1
ATOM 2002 N N . ASP B 1 117 ? 9.242 0.22 -12.117 1 77.31 117 ASP B N 1
ATOM 2003 C CA . ASP B 1 117 ? 9.422 1.508 -12.781 1 77.31 117 ASP B CA 1
ATOM 2004 C C . ASP B 1 117 ? 8.172 2.369 -12.656 1 77.31 117 ASP B C 1
ATOM 2006 O O . ASP B 1 117 ? 8.227 3.586 -12.844 1 77.31 117 ASP B O 1
ATOM 2010 N N . ARG B 1 118 ? 7.117 1.787 -12.234 1 74.44 118 ARG B N 1
ATOM 2011 C CA . ARG B 1 118 ? 5.852 2.512 -12.156 1 74.44 118 ARG B CA 1
ATOM 2012 C C . ARG B 1 118 ? 5.449 2.748 -10.703 1 74.44 118 ARG B C 1
ATOM 2014 O O . ARG B 1 118 ? 4.445 3.406 -10.43 1 74.44 118 ARG B O 1
ATOM 2021 N N . LEU B 1 119 ? 6.148 2.182 -9.82 1 73.5 119 LEU B N 1
ATOM 2022 C CA . LEU B 1 119 ? 5.801 2.32 -8.406 1 73.5 119 LEU B CA 1
ATOM 2023 C C . LEU B 1 119 ? 6.027 3.752 -7.93 1 73.5 119 LEU B C 1
ATOM 2025 O O . LEU B 1 119 ? 5.344 4.219 -7.016 1 73.5 119 LEU B O 1
ATOM 2029 N N . ARG B 1 120 ? 6.945 4.48 -8.438 1 63.62 120 ARG B N 1
ATOM 2030 C CA . ARG B 1 120 ? 7.289 5.828 -8 1 63.62 120 ARG B CA 1
ATOM 2031 C C . ARG B 1 120 ? 6.18 6.816 -8.344 1 63.62 120 ARG B C 1
ATOM 2033 O O . ARG B 1 120 ? 6.09 7.891 -7.75 1 63.62 120 ARG B O 1
ATOM 2040 N N . SER B 1 121 ? 5.285 6.32 -9.164 1 58.59 121 SER B N 1
ATOM 2041 C CA . SER B 1 121 ? 4.25 7.23 -9.641 1 58.59 121 SER B CA 1
ATOM 2042 C C . SER B 1 121 ? 2.877 6.844 -9.109 1 58.59 121 SER B C 1
ATOM 2044 O O . SER B 1 121 ? 1.852 7.227 -9.672 1 58.59 121 SER B O 1
ATOM 2046 N N . LEU B 1 122 ? 2.838 5.879 -8.094 1 59.72 122 LEU B N 1
ATOM 2047 C CA . LEU B 1 122 ? 1.537 5.449 -7.598 1 59.72 122 LEU B CA 1
ATOM 2048 C C . LEU B 1 122 ? 0.746 6.633 -7.051 1 59.72 122 LEU B C 1
ATOM 2050 O O . LEU B 1 122 ? -0.47 6.543 -6.867 1 59.72 122 LEU B O 1
ATOM 2054 N N . SER B 1 123 ? 1.222 7.805 -6.965 1 53 123 SER B N 1
ATOM 2055 C CA . SER B 1 123 ? 0.736 8.938 -6.184 1 53 123 SER B CA 1
ATOM 2056 C C . SER B 1 123 ? -0.732 9.227 -6.477 1 53 123 SER B C 1
ATOM 2058 O O . SER B 1 123 ? -1.508 9.516 -5.566 1 53 123 SER B O 1
ATOM 2060 N N . SER B 1 124 ? -1.363 9.438 -7.605 1 59.97 124 SER B N 1
ATOM 2061 C CA . SER B 1 124 ? -2 10.742 -7.785 1 59.97 124 SER B CA 1
ATOM 2062 C C . SER B 1 124 ? -3.488 10.68 -7.461 1 59.97 124 SER B C 1
ATOM 2064 O O . SER B 1 124 ? -4.004 11.516 -6.719 1 59.97 124 SER B O 1
ATOM 2066 N N . GLU B 1 125 ? -4.195 9.648 -7.934 1 69.31 125 GLU B N 1
ATOM 2067 C CA . GLU B 1 125 ? -5.621 9.953 -7.961 1 69.31 125 GLU B CA 1
ATOM 2068 C C . GLU B 1 125 ? -6.285 9.609 -6.633 1 69.31 125 GLU B C 1
ATOM 2070 O O . GLU B 1 125 ? -7.344 10.141 -6.301 1 69.31 125 GLU B O 1
ATOM 2075 N N . ALA B 1 126 ? -5.551 8.961 -5.746 1 78.19 126 ALA B N 1
ATOM 2076 C CA . ALA B 1 126 ? -6.156 8.445 -4.52 1 78.19 126 ALA B CA 1
ATOM 2077 C C . ALA B 1 126 ? -6.039 9.461 -3.385 1 78.19 126 ALA B C 1
ATOM 2079 O O . ALA B 1 126 ? -6.625 9.273 -2.316 1 78.19 126 ALA B O 1
ATOM 2080 N N . PHE B 1 127 ? -5.32 10.531 -3.691 1 86.25 127 PHE B N 1
ATOM 2081 C CA . PHE B 1 127 ? -5.066 11.477 -2.607 1 86.25 127 PHE B CA 1
ATOM 2082 C C . PHE B 1 127 ? -5.312 12.906 -3.07 1 86.25 127 PHE B C 1
ATOM 2084 O O . PHE B 1 127 ? -5 13.258 -4.207 1 86.25 127 PHE B O 1
ATOM 2091 N N . SER B 1 128 ? -5.902 13.656 -2.16 1 89 128 SER B N 1
ATOM 2092 C CA . SER B 1 128 ? -5.906 15.109 -2.299 1 89 128 SER B CA 1
ATOM 2093 C C . SER B 1 128 ? -4.887 15.758 -1.371 1 89 128 SER B C 1
ATOM 2095 O O . SER B 1 128 ? -4.824 15.43 -0.183 1 89 128 SER B O 1
ATOM 2097 N N . LEU B 1 129 ? -4.109 16.578 -1.953 1 91.06 129 LEU B N 1
ATOM 2098 C CA . LEU B 1 129 ? -3.076 17.266 -1.179 1 91.06 129 LEU B CA 1
ATOM 2099 C C . LEU B 1 129 ? -3.461 18.719 -0.912 1 91.06 129 LEU B C 1
ATOM 2101 O O . LEU B 1 129 ? -3.895 19.422 -1.822 1 91.06 129 LEU B O 1
ATOM 2105 N N . TYR B 1 130 ? -3.383 19.047 0.347 1 92.25 130 TYR B N 1
ATOM 2106 C CA . TYR B 1 130 ? -3.613 20.422 0.759 1 92.25 130 TYR B CA 1
ATOM 2107 C C . TYR B 1 130 ? -2.359 21.031 1.383 1 92.25 130 TYR B C 1
ATOM 2109 O O . TYR B 1 130 ? -1.66 20.359 2.15 1 92.25 130 TYR B O 1
ATOM 2117 N N . CYS B 1 131 ? -2.104 22.234 1.015 1 90.19 131 CYS B N 1
ATOM 2118 C CA . CYS B 1 131 ? -0.976 22.969 1.582 1 90.19 131 CYS B CA 1
ATOM 2119 C C . CYS B 1 131 ? -1.437 24.281 2.207 1 90.19 131 CYS B C 1
ATOM 2121 O O . CYS B 1 131 ? -2.422 24.859 1.765 1 90.19 131 CYS B O 1
ATOM 2123 N N . ARG B 1 132 ? -0.706 24.547 3.268 1 87.25 132 ARG B N 1
ATOM 2124 C CA . ARG B 1 132 ? -1.01 25.812 3.936 1 87.25 132 ARG B CA 1
ATOM 2125 C C . ARG B 1 132 ? -0.413 26.984 3.176 1 87.25 132 ARG B C 1
ATOM 2127 O O . ARG B 1 132 ? 0.806 27.078 3.012 1 87.25 132 ARG B O 1
ATOM 2134 N N . ARG B 1 133 ? -1.314 27.812 2.619 1 82.38 133 ARG B N 1
ATOM 2135 C CA . ARG B 1 133 ? -0.906 29.016 1.905 1 82.38 133 ARG B CA 1
ATOM 2136 C C . ARG B 1 133 ? -1.65 30.234 2.428 1 82.38 133 ARG B C 1
ATOM 2138 O O . ARG B 1 133 ? -2.883 30.266 2.451 1 82.38 133 ARG B O 1
ATOM 2145 N N . ASP B 1 134 ? -0.822 31.281 2.738 1 83.44 134 ASP B N 1
ATOM 2146 C CA . ASP B 1 134 ? -1.384 32.562 3.172 1 83.44 134 ASP B CA 1
ATOM 2147 C C . ASP B 1 134 ? -2.465 32.344 4.23 1 83.44 134 ASP B C 1
ATOM 2149 O O . ASP B 1 134 ? -3.561 32.906 4.121 1 83.44 134 ASP B O 1
ATOM 2153 N N . GLY B 1 135 ? -2.252 31.469 5.152 1 83.25 135 GLY B N 1
ATOM 2154 C CA . GLY B 1 135 ? -3.113 31.281 6.309 1 83.25 135 GLY B CA 1
ATOM 2155 C C . GLY B 1 135 ? -4.277 30.359 6.039 1 83.25 135 GLY B C 1
ATOM 2156 O O . GLY B 1 135 ? -5.102 30.109 6.926 1 83.25 135 GLY B O 1
ATOM 2157 N N . SER B 1 136 ? -4.406 29.844 4.82 1 89.12 136 SER B N 1
ATOM 2158 C CA . SER B 1 136 ? -5.492 28.938 4.492 1 89.12 136 SER B CA 1
ATOM 2159 C C . SER B 1 136 ? -4.961 27.656 3.852 1 89.12 136 SER B C 1
ATOM 2161 O O . SER B 1 136 ? -3.877 27.656 3.268 1 89.12 136 SER B O 1
ATOM 2163 N N . TRP B 1 137 ? -5.758 26.656 4.117 1 92.75 137 TRP B N 1
ATOM 2164 C CA . TRP B 1 137 ? -5.418 25.391 3.471 1 92.75 137 TRP B CA 1
ATOM 2165 C C . TRP B 1 137 ? -6.059 25.297 2.09 1 92.75 137 TRP B C 1
ATOM 2167 O O . TRP B 1 137 ? -7.27 25.469 1.947 1 92.75 137 TRP B O 1
ATOM 2177 N N . GLN B 1 138 ? -5.168 25.062 1.073 1 90.31 138 GLN B N 1
ATOM 2178 C CA . GLN B 1 138 ? -5.633 25 -0.307 1 90.31 138 GLN B CA 1
ATOM 2179 C C . GLN B 1 138 ? -5.207 23.688 -0.966 1 90.31 138 GLN B C 1
ATOM 2181 O O . GLN B 1 138 ? -4.086 23.219 -0.759 1 90.31 138 GLN B O 1
ATOM 2186 N N . GLU B 1 139 ? -6.141 23.188 -1.694 1 89.19 139 GLU B N 1
ATOM 2187 C CA . GLU B 1 139 ? -5.805 21.969 -2.438 1 89.19 139 GLU B CA 1
ATOM 2188 C C . GLU B 1 139 ? -4.801 22.266 -3.547 1 89.19 139 GLU B C 1
ATOM 2190 O O . GLU B 1 139 ? -4.922 23.281 -4.25 1 89.19 139 GLU B O 1
ATOM 2195 N N . THR B 1 140 ? -3.744 21.5 -3.486 1 79.62 140 THR B N 1
ATOM 2196 C CA . THR B 1 140 ? -2.732 21.688 -4.52 1 79.62 140 THR B CA 1
ATOM 2197 C C . THR B 1 140 ? -3.041 20.828 -5.742 1 79.62 140 THR B C 1
ATOM 2199 O O . THR B 1 140 ? -3.424 19.656 -5.613 1 79.62 140 THR B O 1
ATOM 2202 N N . SER B 1 141 ? -3.65 21.406 -6.738 1 60.69 141 SER B N 1
ATOM 2203 C CA . SER B 1 141 ? -3.936 20.75 -8.008 1 60.69 141 SER B CA 1
ATOM 2204 C C . SER B 1 141 ? -2.691 20.078 -8.57 1 60.69 141 SER B C 1
ATOM 2206 O O . SER B 1 141 ? -1.575 20.562 -8.398 1 60.69 141 SER B O 1
ATOM 2208 N N . ARG B 1 142 ? -2.809 19.047 -8.82 1 47.31 142 ARG B N 1
ATOM 2209 C CA . ARG B 1 142 ? -1.735 18.469 -9.625 1 47.31 142 ARG B CA 1
ATOM 2210 C C . ARG B 1 142 ? -1.65 19.141 -10.992 1 47.31 142 ARG B C 1
ATOM 2212 O O . ARG B 1 142 ? -2.656 19.625 -11.516 1 47.31 142 ARG B O 1
#

Foldseek 3Di:
DAAEAEDPAAVVVVLVQCVVPVQWKWKWFFKFDQDPSHTYGDHIDTDDIHDQDPDPSVVVVQVVVQVVCVVVVMAGQEMEIEHNDLQDQDCDPSRVVVQVVRCVVPVHGDYHGDRNVCSVPPPDDPDWDWDDDPNDTDTDDD/DAAEAEDPAAVVVVLVQCVVPVQWKWKWFFKFDQDPSHTYGDHIDTDDIHDQDPDPSVVVVQVVVQVVCVVVVMAGQEMEIEHNDLQDQDDDPSRVVVQVVRCVVPVHGDYHGDRNVCSVPPDDDVDWDWDDDPNDTDTDDD

Organism: Echinococcus multilocularis (NCBI:txid6211)

Nearest PDB structures (foldseek):
  8eoi-assembly1_H  TM=8.260E-01  e=7.596E-14  Homo sapiens
  6ww7-assembly1_H  TM=8.524E-01  e=1.708E-12  Homo sapiens
  8s9s-assembly1_8  TM=7.713E-01  e=6.888E-13  Homo sapiens
  8j0o-assembly1_H  TM=8.045E-01  e=2.074E-12  Homo sapiens
  7ado-assembly1_H  TM=9.490E-01  e=5.309E-11  Homo sapiens

Sequence (284 aa):
MAPVHLESLAFAKIILHVSKYPHAAVNGVLLGGIVGGKLVIRDCIPLFHGCLTLTPMLEVALTQIEVYCDVMNWKICGYYQANETLNSNELNLVATRIGDKIFENSSQGNIIIVRNDRLRSLSSEAFSLYCRRDGSWQETSRMAPVHLESLAFAKIILHVSKYPHAAVNGVLLGGIVGGKLVIRDCIPLFHGCLTLTPMLEVALTQIEVYCDVMNWKICGYYQANETLNSNELNLVATRIGDKIFENSSQGNIIIVRNDRLRSLSSEAFSLYCRRDGSWQETSR